Protein AF-A0A950QB17-F1 (afdb_monomer_lite)

Structure (mmCIF, N/CA/C/O backbone):
data_AF-A0A950QB17-F1
#
_entry.id   AF-A0A950QB17-F1
#
loop_
_atom_site.group_PDB
_atom_site.id
_atom_site.type_symbol
_atom_site.label_atom_id
_atom_site.label_alt_id
_atom_site.label_comp_id
_atom_site.label_asym_id
_atom_site.label_entity_id
_atom_site.label_seq_id
_atom_site.pdbx_PDB_ins_code
_atom_site.Cartn_x
_atom_site.Cartn_y
_atom_site.Cartn_z
_atom_site.occupancy
_atom_site.B_iso_or_equiv
_atom_site.auth_seq_id
_atom_site.auth_comp_id
_atom_site.auth_asym_id
_atom_site.auth_atom_id
_atom_site.pdbx_PDB_model_num
ATOM 1 N N . MET A 1 1 ? 42.375 50.747 36.132 1.00 40.81 1 MET A N 1
ATOM 2 C CA . MET A 1 1 ? 43.697 50.856 36.784 1.00 40.81 1 MET A CA 1
ATOM 3 C C . MET A 1 1 ? 44.553 49.706 36.299 1.00 40.81 1 MET A C 1
ATOM 5 O O . MET A 1 1 ? 44.095 48.572 36.301 1.00 40.81 1 MET A O 1
ATOM 9 N N . ASN A 1 2 ? 45.727 50.061 35.786 1.00 38.34 2 ASN A N 1
ATOM 10 C CA . ASN A 1 2 ? 46.707 49.203 35.129 1.00 38.34 2 ASN A CA 1
ATOM 11 C C . ASN A 1 2 ? 47.319 48.177 36.090 1.00 38.34 2 ASN A C 1
ATOM 13 O O . ASN A 1 2 ? 47.661 48.539 37.212 1.00 38.34 2 ASN A O 1
ATOM 17 N N . ALA A 1 3 ? 47.577 46.962 35.606 1.00 47.91 3 ALA A N 1
ATOM 18 C CA . ALA A 1 3 ? 48.655 46.123 36.125 1.00 47.91 3 ALA A CA 1
ATOM 19 C C . ALA A 1 3 ? 49.207 45.244 34.997 1.00 47.91 3 ALA A C 1
ATOM 21 O O . ALA A 1 3 ? 48.681 44.194 34.644 1.00 47.91 3 ALA A O 1
ATOM 22 N N . THR A 1 4 ? 50.266 45.772 34.403 1.00 43.09 4 THR A N 1
ATOM 23 C CA . THR A 1 4 ? 51.175 45.176 33.432 1.00 43.09 4 THR A CA 1
ATOM 24 C C . THR A 1 4 ? 51.981 44.054 34.098 1.00 43.09 4 THR A C 1
ATOM 26 O O . THR A 1 4 ? 52.586 44.296 35.140 1.00 43.09 4 THR A O 1
ATOM 29 N N . LEU A 1 5 ? 52.085 42.873 33.478 1.00 52.03 5 LEU A N 1
ATOM 30 C CA . LEU A 1 5 ? 53.153 41.910 33.778 1.00 52.03 5 LEU A CA 1
ATOM 31 C C . LEU A 1 5 ? 53.848 41.492 32.476 1.00 52.03 5 LEU A C 1
ATOM 33 O O . LEU A 1 5 ? 53.213 41.317 31.438 1.00 52.03 5 LEU A O 1
ATOM 37 N N . ARG A 1 6 ? 55.177 41.434 32.533 1.00 44.16 6 ARG A N 1
ATOM 38 C CA . ARG A 1 6 ? 56.122 41.453 31.413 1.00 44.16 6 ARG A CA 1
ATOM 39 C C . ARG A 1 6 ? 57.196 40.367 31.649 1.00 44.16 6 ARG A C 1
ATOM 41 O O . ARG A 1 6 ? 57.586 40.188 32.799 1.00 44.16 6 ARG A O 1
ATOM 48 N N . ILE A 1 7 ? 57.739 39.831 30.536 1.00 40.19 7 ILE A N 1
ATOM 49 C CA . ILE A 1 7 ? 59.032 39.099 30.296 1.00 40.19 7 ILE A CA 1
ATOM 50 C C . ILE A 1 7 ? 59.115 37.636 30.839 1.00 40.19 7 ILE A C 1
ATOM 52 O O . ILE A 1 7 ? 58.526 37.396 31.887 1.00 40.19 7 ILE A O 1
ATOM 56 N N . PRO A 1 8 ? 59.844 36.655 30.220 1.00 50.06 8 PRO A N 1
ATOM 57 C CA . PRO A 1 8 ? 60.806 36.730 29.101 1.00 50.06 8 PRO A CA 1
ATOM 58 C C . PRO A 1 8 ? 60.671 35.654 27.975 1.00 50.06 8 PRO A C 1
ATOM 60 O O . PRO A 1 8 ? 59.735 34.857 27.997 1.00 50.06 8 PRO A O 1
ATOM 63 N N . PRO A 1 9 ? 61.551 35.674 26.940 1.00 49.66 9 PRO A N 1
ATOM 64 C CA . PRO A 1 9 ? 61.355 34.985 25.665 1.00 49.66 9 PRO A CA 1
ATOM 65 C C . PRO A 1 9 ? 62.008 33.595 25.637 1.00 49.66 9 PRO A C 1
ATOM 67 O O . PRO A 1 9 ? 63.104 33.404 26.158 1.00 49.66 9 PRO A O 1
ATOM 70 N N . ALA A 1 10 ? 61.380 32.648 24.942 1.00 43.69 10 ALA A N 1
ATOM 71 C CA . ALA A 1 10 ? 62.028 31.418 24.502 1.00 43.69 10 ALA A CA 1
ATOM 72 C C . ALA A 1 10 ? 61.995 31.376 22.971 1.00 43.69 10 ALA A C 1
ATOM 74 O O . ALA A 1 10 ? 60.972 31.105 22.347 1.00 43.69 10 ALA A O 1
ATOM 75 N N . LEU A 1 11 ? 63.142 31.707 22.381 1.00 48.62 11 LEU A N 1
ATOM 76 C CA . LEU A 1 11 ? 63.484 31.415 20.996 1.00 48.62 11 LEU A CA 1
ATOM 77 C C . LEU A 1 11 ? 63.460 29.893 20.799 1.00 48.62 11 LEU A C 1
ATOM 79 O O . LEU A 1 11 ? 64.364 29.199 21.254 1.00 48.62 11 LEU A O 1
ATOM 83 N N . ALA A 1 12 ? 62.450 29.384 20.099 1.00 44.38 12 ALA A N 1
ATOM 84 C CA . ALA A 1 12 ? 62.501 28.066 19.483 1.00 44.38 12 ALA A CA 1
ATOM 85 C C . ALA A 1 12 ? 62.536 28.261 17.965 1.00 44.38 12 ALA A C 1
ATOM 87 O O . ALA A 1 12 ? 61.525 28.537 17.320 1.00 44.38 12 ALA A O 1
ATOM 88 N N . LEU A 1 13 ? 63.746 28.159 17.418 1.00 44.00 13 LEU A N 1
ATOM 89 C CA . LEU A 1 13 ? 64.024 28.063 15.992 1.00 44.00 13 LEU A CA 1
ATOM 90 C C . LEU A 1 13 ? 63.351 26.778 15.470 1.00 44.00 13 LEU A C 1
ATOM 92 O O . LEU A 1 13 ? 63.906 25.690 15.584 1.00 44.00 13 LEU A O 1
ATOM 96 N N . SER A 1 14 ? 62.131 26.878 14.943 1.00 45.31 14 SER A N 1
ATOM 97 C CA . SER A 1 14 ? 61.526 25.781 14.182 1.00 45.31 14 SER A CA 1
ATOM 98 C C . SER A 1 14 ? 61.921 25.951 12.724 1.00 45.31 14 SER A C 1
ATOM 100 O O . SER A 1 14 ? 61.450 26.856 12.037 1.00 45.31 14 SER A O 1
ATOM 102 N N . ALA A 1 15 ? 62.848 25.107 12.280 1.00 46.50 15 ALA A N 1
ATOM 103 C CA . ALA A 1 15 ? 63.256 25.005 10.891 1.00 46.50 15 ALA A CA 1
ATOM 104 C C . ALA A 1 15 ? 62.044 24.611 10.031 1.00 46.50 15 ALA A C 1
ATOM 106 O O . ALA A 1 15 ? 61.550 23.486 10.101 1.00 46.50 15 ALA A O 1
ATOM 107 N N . LEU A 1 16 ? 61.557 25.556 9.228 1.00 44.75 16 LEU A N 1
ATOM 108 C CA . LEU A 1 16 ? 60.526 25.326 8.225 1.00 44.75 16 LEU A CA 1
ATOM 109 C C . LEU A 1 16 ? 61.170 24.596 7.035 1.00 44.75 16 LEU A C 1
ATOM 111 O O . LEU A 1 16 ? 61.711 25.219 6.123 1.00 44.75 16 LEU A O 1
ATOM 115 N N . LEU A 1 17 ? 61.149 23.263 7.065 1.00 45.47 17 LEU A N 1
ATOM 116 C CA . LEU A 1 17 ? 61.457 22.431 5.902 1.00 45.47 17 LEU A CA 1
ATOM 117 C C . LEU A 1 17 ? 60.301 22.565 4.899 1.00 45.47 17 LEU A C 1
ATOM 119 O O . LEU A 1 17 ? 59.282 21.885 4.996 1.00 45.47 17 LEU A O 1
ATOM 123 N N . LEU A 1 18 ? 60.463 23.479 3.941 1.00 43.50 18 LEU A N 1
ATOM 124 C CA . LEU A 1 18 ? 59.645 23.569 2.733 1.00 43.50 18 LEU A CA 1
ATOM 125 C C . LEU A 1 18 ? 59.896 22.320 1.877 1.00 43.50 18 LEU A C 1
ATOM 127 O O . LEU A 1 18 ? 60.773 22.297 1.018 1.00 43.50 18 LEU A O 1
ATOM 131 N N . PHE A 1 19 ? 59.127 21.262 2.128 1.00 47.19 19 PHE A N 1
ATOM 132 C CA . PHE A 1 19 ? 59.019 20.137 1.208 1.00 47.19 19 PHE A CA 1
ATOM 133 C C . PHE A 1 19 ? 58.168 20.583 0.014 1.00 47.19 19 PHE A C 1
ATOM 135 O O . PHE A 1 19 ? 56.940 20.618 0.083 1.00 47.19 19 PHE A O 1
ATOM 142 N N . THR A 1 20 ? 58.817 20.945 -1.092 1.00 53.00 20 THR A N 1
ATOM 143 C CA . THR A 1 20 ? 58.151 21.088 -2.390 1.00 53.00 20 THR A CA 1
ATOM 144 C C . THR A 1 20 ? 57.765 19.700 -2.887 1.00 53.00 20 THR A C 1
ATOM 146 O O . THR A 1 20 ? 58.525 19.051 -3.605 1.00 53.00 20 THR A O 1
ATOM 149 N N . MET A 1 21 ? 56.598 19.213 -2.465 1.00 49.38 21 MET A N 1
ATOM 150 C CA . MET A 1 21 ? 55.996 18.040 -3.087 1.00 49.38 21 MET A CA 1
ATOM 151 C C . MET A 1 21 ? 55.548 18.409 -4.506 1.00 49.38 21 MET A C 1
ATOM 153 O O . MET A 1 21 ? 54.792 19.371 -4.667 1.00 49.38 21 MET A O 1
ATOM 157 N N . PRO A 1 22 ? 55.996 17.686 -5.546 1.00 61.00 22 PRO A N 1
ATOM 158 C CA . PRO A 1 22 ? 55.436 17.859 -6.874 1.00 61.00 22 PRO A CA 1
ATOM 159 C C . PRO A 1 22 ? 53.953 17.478 -6.817 1.00 61.00 22 PRO A C 1
ATOM 161 O O . PRO A 1 22 ? 53.607 16.360 -6.439 1.00 61.00 22 PRO A O 1
ATOM 164 N N . LEU A 1 23 ? 53.067 18.409 -7.187 1.00 52.78 23 LEU A N 1
ATOM 165 C CA . LEU A 1 23 ? 51.674 18.088 -7.491 1.00 52.78 23 LEU A CA 1
ATOM 166 C C . LEU A 1 23 ? 51.671 17.163 -8.713 1.00 52.78 23 LEU A C 1
ATOM 168 O O . LEU A 1 23 ? 51.669 17.608 -9.859 1.00 52.78 23 LEU A O 1
ATOM 172 N N . GLN A 1 24 ? 51.699 15.856 -8.472 1.00 62.84 24 GLN A N 1
ATOM 173 C CA . GLN A 1 24 ? 51.351 14.881 -9.490 1.00 62.84 24 GLN A CA 1
ATOM 174 C C . GLN A 1 24 ? 49.844 14.970 -9.699 1.00 62.84 24 GLN A C 1
ATOM 176 O O . GLN A 1 24 ? 49.050 14.422 -8.936 1.00 62.84 24 GLN A O 1
ATOM 181 N N . VAL A 1 25 ? 49.460 15.692 -10.750 1.00 60.12 25 VAL A N 1
ATOM 182 C CA . VAL A 1 25 ? 48.136 15.581 -11.359 1.00 60.12 25 VAL A CA 1
ATOM 183 C C . VAL A 1 25 ? 48.047 14.164 -11.917 1.00 60.12 25 VAL A C 1
ATOM 185 O O . VAL A 1 25 ? 48.420 13.897 -13.057 1.00 60.12 25 VAL A O 1
ATOM 188 N N . ALA A 1 26 ? 47.628 13.219 -11.078 1.00 61.66 26 ALA A N 1
ATOM 189 C CA . ALA A 1 26 ? 47.210 11.916 -11.550 1.00 61.66 26 ALA A CA 1
ATOM 190 C C . ALA A 1 26 ? 45.990 12.158 -12.439 1.00 61.66 26 ALA A C 1
ATOM 192 O O . ALA A 1 26 ? 44.946 12.602 -11.958 1.00 61.66 26 ALA A O 1
ATOM 193 N N . ALA A 1 27 ? 46.140 11.915 -13.741 1.00 63.38 27 ALA A N 1
ATOM 194 C CA . ALA A 1 27 ? 45.006 11.811 -14.640 1.00 63.38 27 ALA A CA 1
ATOM 195 C C . ALA A 1 27 ? 44.078 10.742 -14.052 1.00 63.38 27 ALA A C 1
ATOM 197 O O . ALA A 1 27 ? 44.418 9.557 -14.050 1.00 63.38 27 ALA A O 1
ATOM 198 N N . GLN A 1 28 ? 42.954 11.165 -13.468 1.00 55.47 28 GLN A N 1
ATOM 199 C CA . GLN A 1 28 ? 41.920 10.240 -13.035 1.00 55.47 28 GLN A CA 1
ATOM 200 C C . GLN A 1 28 ? 41.462 9.508 -14.290 1.00 55.47 28 GLN A C 1
ATOM 202 O O . GLN A 1 28 ? 40.860 10.106 -15.183 1.00 55.47 28 GLN A O 1
ATOM 207 N N . ALA A 1 29 ? 41.814 8.225 -14.386 1.00 62.66 29 ALA A N 1
ATOM 208 C CA . ALA A 1 29 ? 41.229 7.355 -15.385 1.00 62.66 29 ALA A CA 1
ATOM 209 C C . ALA A 1 29 ? 39.700 7.480 -15.262 1.00 62.66 29 ALA A C 1
ATOM 211 O O . ALA A 1 29 ? 39.201 7.514 -14.129 1.00 62.66 29 ALA A O 1
ATOM 212 N N . PRO A 1 30 ? 38.961 7.597 -16.381 1.00 60.56 30 PRO A N 1
ATOM 213 C CA . PRO A 1 30 ? 37.510 7.663 -16.330 1.00 60.56 30 PRO A CA 1
ATOM 214 C C . PRO A 1 30 ? 37.011 6.484 -15.499 1.00 60.56 30 PRO A C 1
ATOM 216 O O . PRO A 1 30 ? 37.393 5.338 -15.752 1.00 60.56 30 PRO A O 1
ATOM 219 N N . SER A 1 31 ? 36.221 6.771 -14.461 1.00 53.91 31 SER A N 1
ATOM 220 C CA . SER A 1 31 ? 35.634 5.720 -13.638 1.00 53.91 31 SER A CA 1
ATOM 221 C C . SER A 1 31 ? 34.886 4.755 -14.562 1.00 53.91 31 SER A C 1
ATOM 223 O O . SER A 1 31 ? 34.156 5.228 -15.440 1.00 53.91 31 SER A O 1
ATOM 225 N N . PRO A 1 32 ? 35.078 3.431 -14.421 1.00 52.28 32 PRO A N 1
ATOM 226 C CA . PRO A 1 32 ? 34.368 2.471 -15.250 1.00 52.28 32 PRO A CA 1
ATOM 227 C C . PRO A 1 32 ? 32.869 2.748 -15.136 1.00 52.28 32 PRO A C 1
ATOM 229 O O . PRO A 1 32 ? 32.350 2.922 -14.029 1.00 52.28 32 PRO A O 1
ATOM 232 N N . SER A 1 33 ? 32.182 2.836 -16.279 1.00 56.34 33 SER A N 1
ATOM 233 C CA . SER A 1 33 ? 30.723 2.916 -16.291 1.00 56.34 33 SER A CA 1
ATOM 234 C C . SER A 1 33 ? 30.179 1.763 -15.443 1.00 56.34 33 SER A C 1
ATOM 236 O O . SER A 1 33 ? 30.697 0.650 -15.578 1.00 56.34 33 SER A O 1
ATOM 238 N N . PRO A 1 34 ? 29.189 1.997 -14.561 1.00 58.75 34 PRO A N 1
ATOM 239 C CA . PRO A 1 34 ? 28.633 0.933 -13.738 1.00 58.75 34 PRO A CA 1
ATOM 240 C C . PRO A 1 34 ? 28.240 -0.232 -14.644 1.00 58.75 34 PRO A C 1
ATOM 242 O O . PRO A 1 34 ? 27.445 -0.050 -15.568 1.00 58.75 34 PRO A O 1
ATOM 245 N N . SER A 1 35 ? 28.835 -1.407 -14.433 1.00 64.75 35 SER A N 1
ATOM 246 C CA . SER A 1 35 ? 28.437 -2.598 -15.174 1.00 64.75 35 SER A CA 1
ATOM 247 C C . SER A 1 35 ? 26.970 -2.873 -14.863 1.00 64.75 35 SER A C 1
ATOM 249 O O . SER A 1 35 ? 26.598 -2.911 -13.687 1.00 64.75 35 SER A O 1
ATOM 251 N N . LEU A 1 36 ? 26.153 -3.058 -15.900 1.00 75.44 36 LEU A N 1
ATOM 252 C CA . LEU A 1 36 ? 24.767 -3.494 -15.750 1.00 75.44 36 LEU A CA 1
ATOM 253 C C . LEU A 1 36 ? 24.731 -4.745 -14.864 1.00 75.44 36 LEU A C 1
ATOM 255 O O . LEU A 1 36 ? 25.391 -5.739 -15.171 1.00 75.44 36 LEU A O 1
ATOM 259 N N . GLY A 1 37 ? 23.983 -4.677 -13.760 1.00 80.56 37 GLY A N 1
ATOM 260 C CA . GLY A 1 37 ? 23.687 -5.847 -12.938 1.00 80.56 37 GLY A CA 1
ATOM 261 C C . GLY A 1 37 ? 22.928 -6.906 -13.749 1.00 80.56 37 GLY A C 1
ATOM 262 O O . GLY A 1 37 ? 22.380 -6.584 -14.814 1.00 80.56 37 GLY A O 1
ATOM 263 N N . PRO A 1 38 ? 22.894 -8.169 -13.286 1.00 88.62 38 PRO A N 1
ATOM 264 C CA . PRO A 1 38 ? 22.073 -9.188 -13.929 1.00 88.62 38 PRO A CA 1
ATOM 265 C C . PRO A 1 38 ? 20.600 -8.742 -13.956 1.00 88.62 38 PRO A C 1
ATOM 267 O O . PRO A 1 38 ? 20.160 -8.044 -13.040 1.00 88.62 38 PRO A O 1
ATOM 270 N N . PRO A 1 39 ? 19.828 -9.119 -14.990 1.00 91.50 39 PRO A N 1
ATOM 271 C CA . PRO A 1 39 ? 18.403 -8.818 -15.018 1.00 91.50 39 PRO A CA 1
ATOM 272 C C . PRO A 1 39 ? 17.680 -9.509 -13.860 1.00 91.50 39 PRO A C 1
ATOM 274 O O . PRO A 1 39 ? 18.123 -10.559 -13.385 1.00 91.50 39 PRO A O 1
ATOM 277 N N . ALA A 1 40 ? 16.548 -8.939 -13.443 1.00 94.44 40 ALA A N 1
ATOM 278 C CA . ALA A 1 40 ? 15.693 -9.573 -12.449 1.00 94.44 40 ALA A CA 1
ATOM 279 C C . ALA A 1 40 ? 15.284 -10.980 -12.904 1.00 94.44 40 ALA A C 1
ATOM 281 O O . ALA A 1 40 ? 14.936 -11.204 -14.068 1.00 94.44 40 ALA A O 1
ATOM 282 N N . THR A 1 41 ? 15.300 -11.927 -11.975 1.00 96.62 41 THR A N 1
ATOM 283 C CA . THR A 1 41 ? 14.761 -13.267 -12.218 1.00 96.62 41 THR A CA 1
ATOM 284 C C . THR A 1 41 ? 13.238 -13.210 -12.334 1.00 96.62 41 THR A C 1
ATOM 286 O O . THR A 1 41 ? 12.599 -12.306 -11.793 1.00 96.62 41 THR A O 1
ATOM 289 N N . GLN A 1 42 ? 12.624 -14.207 -12.978 1.00 96.81 42 GLN A N 1
ATOM 290 C CA . GLN A 1 42 ? 11.161 -14.261 -13.068 1.00 96.81 42 GLN A CA 1
ATOM 291 C C . GLN A 1 42 ? 10.499 -14.288 -11.682 1.00 96.81 42 GLN A C 1
ATOM 293 O O . GLN A 1 42 ? 9.509 -13.603 -11.471 1.00 96.81 42 GLN A O 1
ATOM 298 N N . GLN A 1 43 ? 11.090 -14.994 -10.714 1.00 97.75 43 GLN A N 1
ATOM 299 C CA . GLN A 1 43 ? 10.581 -15.039 -9.342 1.00 97.75 43 GLN A CA 1
ATOM 300 C C . GLN A 1 43 ? 10.578 -13.655 -8.672 1.00 97.75 43 GLN A C 1
ATOM 302 O O . GLN A 1 43 ? 9.636 -13.312 -7.961 1.00 97.75 43 GLN A O 1
ATOM 307 N N . GLU A 1 44 ? 11.620 -12.847 -8.892 1.00 97.44 44 GLU A N 1
ATOM 308 C CA . GLU A 1 44 ? 11.664 -11.472 -8.381 1.00 97.44 44 GLU A CA 1
ATOM 309 C C . GLU A 1 44 ? 10.581 -10.605 -9.033 1.00 97.44 44 GLU A C 1
ATOM 311 O O . GLU A 1 44 ? 9.904 -9.849 -8.337 1.00 97.44 44 GLU A O 1
ATOM 316 N N . LEU A 1 45 ? 10.395 -10.737 -10.351 1.00 98.38 45 LEU A N 1
ATOM 317 C CA . LEU A 1 45 ? 9.360 -10.020 -11.094 1.00 98.38 45 LEU A CA 1
ATOM 318 C C . LEU A 1 45 ? 7.952 -10.405 -10.629 1.00 98.38 45 LEU A C 1
ATOM 320 O O . LEU A 1 45 ? 7.138 -9.519 -10.382 1.00 98.38 45 LEU A O 1
ATOM 324 N N . ASP A 1 46 ? 7.691 -11.695 -10.430 1.00 98.31 46 ASP A N 1
ATOM 325 C CA . ASP A 1 46 ? 6.411 -12.195 -9.927 1.00 98.31 46 ASP A CA 1
ATOM 326 C C . ASP A 1 46 ? 6.119 -11.644 -8.524 1.00 98.31 46 ASP A C 1
ATOM 328 O O . ASP A 1 46 ? 5.005 -11.194 -8.253 1.00 98.31 46 ASP A O 1
ATOM 332 N N . ALA A 1 47 ? 7.132 -11.579 -7.653 1.00 97.62 47 ALA A N 1
ATOM 333 C CA . ALA A 1 47 ? 6.991 -11.002 -6.319 1.00 97.62 47 ALA A CA 1
ATOM 334 C C . ALA A 1 47 ? 6.722 -9.482 -6.353 1.00 97.62 47 ALA A C 1
ATOM 336 O O . ALA A 1 47 ? 5.962 -8.972 -5.528 1.00 97.62 47 ALA A O 1
ATOM 337 N N . ILE A 1 48 ? 7.324 -8.742 -7.295 1.00 98.38 48 ILE A N 1
ATOM 338 C CA . ILE A 1 48 ? 7.017 -7.315 -7.522 1.00 98.38 48 ILE A CA 1
ATOM 339 C C . ILE A 1 48 ? 5.578 -7.159 -8.030 1.00 98.38 48 ILE A C 1
ATOM 341 O O . ILE A 1 48 ? 4.830 -6.327 -7.514 1.00 98.38 48 ILE A O 1
ATOM 345 N N . THR A 1 49 ? 5.161 -7.986 -8.994 1.00 98.69 49 THR A N 1
ATOM 346 C CA . THR A 1 49 ? 3.785 -8.013 -9.505 1.00 98.69 49 THR A CA 1
ATOM 347 C C . THR A 1 49 ? 2.777 -8.276 -8.390 1.00 98.69 49 THR A C 1
ATOM 349 O O . THR A 1 49 ? 1.773 -7.569 -8.295 1.00 98.69 49 THR A O 1
ATOM 352 N N . GLU A 1 50 ? 3.027 -9.267 -7.536 1.00 98.38 50 GLU A N 1
ATOM 353 C CA . GLU A 1 50 ? 2.142 -9.611 -6.425 1.00 98.38 50 GLU A CA 1
ATOM 354 C C . GLU A 1 50 ? 1.982 -8.442 -5.450 1.00 98.38 50 GLU A C 1
ATOM 356 O O . GLU A 1 50 ? 0.855 -8.030 -5.163 1.00 98.38 50 GLU A O 1
ATOM 361 N N . ARG A 1 51 ? 3.093 -7.842 -5.004 1.00 98.19 51 ARG A N 1
ATOM 362 C CA . ARG A 1 51 ? 3.048 -6.692 -4.090 1.00 98.19 51 ARG A CA 1
ATOM 363 C C . ARG A 1 51 ? 2.372 -5.478 -4.714 1.00 98.19 51 ARG A C 1
ATOM 365 O O . ARG A 1 51 ? 1.557 -4.840 -4.056 1.00 98.19 51 ARG A O 1
ATOM 372 N N . GLY A 1 52 ? 2.642 -5.181 -5.984 1.00 98.25 52 GLY A N 1
ATOM 373 C CA . GLY A 1 52 ? 1.994 -4.072 -6.684 1.00 98.25 52 GLY A CA 1
ATOM 374 C C . GLY A 1 52 ? 0.485 -4.259 -6.860 1.00 98.25 52 GLY A C 1
ATOM 375 O O . GLY A 1 52 ? -0.285 -3.313 -6.683 1.00 98.25 52 GLY A O 1
ATOM 376 N N . ARG A 1 53 ? 0.031 -5.490 -7.132 1.00 98.31 53 ARG A N 1
ATOM 377 C CA . ARG A 1 53 ? -1.402 -5.834 -7.157 1.00 98.31 53 ARG A CA 1
ATOM 378 C C . ARG A 1 53 ? -2.039 -5.729 -5.774 1.00 98.31 53 ARG A C 1
ATOM 380 O O . ARG A 1 53 ? -3.159 -5.236 -5.666 1.00 98.31 53 ARG A O 1
ATOM 387 N N . ALA A 1 54 ? -1.339 -6.166 -4.727 1.00 98.00 54 ALA A N 1
ATOM 388 C CA . ALA A 1 54 ? -1.812 -6.042 -3.352 1.00 98.00 54 ALA A CA 1
ATOM 389 C C . ALA A 1 54 ? -1.940 -4.569 -2.928 1.00 98.00 54 ALA A C 1
ATOM 391 O O . ALA A 1 54 ? -2.958 -4.193 -2.348 1.00 98.00 54 ALA A O 1
ATOM 392 N N . LEU A 1 55 ? -0.965 -3.729 -3.292 1.00 98.00 55 LEU A N 1
ATOM 393 C CA . LEU A 1 55 ? -1.008 -2.283 -3.076 1.00 98.00 55 LEU A CA 1
ATOM 394 C C . LEU A 1 55 ? -2.195 -1.640 -3.806 1.00 98.00 55 LEU A C 1
ATOM 396 O O . LEU A 1 55 ? -2.945 -0.884 -3.197 1.00 98.00 55 LEU A O 1
ATOM 400 N N . TYR A 1 56 ? -2.418 -1.995 -5.075 1.00 96.69 56 TYR A N 1
ATOM 401 C CA . TYR A 1 56 ? -3.584 -1.530 -5.830 1.00 96.69 56 TYR A CA 1
ATOM 402 C C . TYR A 1 56 ? -4.906 -1.935 -5.178 1.00 96.69 56 TYR A C 1
ATOM 404 O O . TYR A 1 56 ? -5.790 -1.101 -5.014 1.00 96.69 56 TYR A O 1
ATOM 412 N N . ALA A 1 57 ? -5.046 -3.193 -4.764 1.00 97.12 57 ALA A N 1
ATOM 413 C CA . ALA A 1 57 ? -6.272 -3.656 -4.127 1.00 97.12 57 ALA A CA 1
ATOM 414 C C . ALA A 1 57 ? -6.527 -2.958 -2.778 1.00 97.12 57 ALA A C 1
ATOM 416 O O . ALA A 1 57 ? -7.674 -2.629 -2.475 1.00 97.12 57 ALA A O 1
ATOM 417 N N . TYR A 1 58 ? -5.470 -2.687 -2.003 1.00 97.81 58 TYR A N 1
ATOM 418 C CA . TYR A 1 58 ? -5.562 -1.887 -0.782 1.00 97.81 58 TYR A CA 1
ATOM 419 C C . TYR A 1 58 ? -6.038 -0.465 -1.085 1.00 97.81 58 TYR A C 1
ATOM 421 O O . TYR A 1 58 ? -6.972 -0.000 -0.440 1.00 97.81 58 TYR A O 1
ATOM 429 N N . ASP A 1 59 ? -5.425 0.219 -2.056 1.00 96.12 59 ASP A N 1
ATOM 430 C CA . ASP A 1 59 ? -5.794 1.588 -2.446 1.00 96.12 59 ASP A CA 1
ATOM 431 C C . ASP A 1 59 ? -7.260 1.670 -2.892 1.00 96.12 59 ASP A C 1
ATOM 433 O O . ASP A 1 59 ? -7.999 2.532 -2.425 1.00 96.12 59 ASP A O 1
ATOM 437 N N . GLN A 1 60 ? -7.727 0.712 -3.703 1.00 95.94 60 GLN A N 1
ATOM 438 C CA . GLN A 1 60 ? -9.137 0.643 -4.097 1.00 95.94 60 GLN A CA 1
ATOM 439 C C . GLN A 1 60 ? -10.062 0.446 -2.893 1.00 95.94 60 GLN A C 1
ATOM 441 O O . GLN A 1 60 ? -11.079 1.129 -2.785 1.00 95.94 60 GLN A O 1
ATOM 446 N N . ALA A 1 61 ? -9.714 -0.456 -1.972 1.00 97.75 61 ALA A N 1
ATOM 447 C CA . ALA A 1 61 ? -10.502 -0.661 -0.765 1.00 97.75 61 ALA A CA 1
ATOM 448 C C . ALA A 1 61 ? -10.541 0.604 0.102 1.00 97.75 61 ALA A C 1
ATOM 450 O O . ALA A 1 61 ? -11.618 1.024 0.519 1.00 97.75 61 ALA A O 1
ATOM 451 N N . ALA A 1 62 ? -9.385 1.229 0.335 1.00 96.75 62 ALA A N 1
ATOM 452 C CA . ALA A 1 62 ? -9.261 2.446 1.123 1.00 96.75 62 ALA A CA 1
ATOM 453 C C . ALA A 1 62 ? -10.061 3.600 0.509 1.00 96.75 62 ALA A C 1
ATOM 455 O O . ALA A 1 62 ? -10.812 4.248 1.233 1.00 96.75 62 ALA A O 1
ATOM 456 N N . TRP A 1 63 ? -9.970 3.816 -0.806 1.00 95.06 63 TRP A N 1
ATOM 457 C CA . TRP A 1 63 ? -10.733 4.850 -1.501 1.00 95.06 63 TRP A CA 1
ATOM 458 C C . TRP A 1 63 ? -12.242 4.615 -1.363 1.00 95.06 63 TRP A C 1
ATOM 460 O O . TRP A 1 63 ? -12.934 5.418 -0.736 1.00 95.06 63 TRP A O 1
ATOM 470 N N . HIS A 1 64 ? -12.760 3.495 -1.870 1.00 96.25 64 HIS A N 1
ATOM 471 C CA . HIS A 1 64 ? -14.210 3.258 -1.884 1.00 96.25 64 HIS A CA 1
ATOM 472 C C . HIS A 1 64 ? -14.790 3.109 -0.470 1.00 96.25 64 HIS A C 1
ATOM 474 O O . HIS A 1 64 ? -15.927 3.506 -0.212 1.00 96.25 64 HIS A O 1
ATOM 480 N N . GLY A 1 65 ? -14.011 2.571 0.472 1.00 97.06 65 GLY A N 1
ATOM 481 C CA . GLY A 1 65 ? -14.377 2.516 1.885 1.00 97.06 65 GLY A CA 1
ATOM 482 C C . GLY A 1 65 ? -14.456 3.901 2.527 1.00 97.06 65 GLY A C 1
ATOM 483 O O . GLY A 1 65 ? -15.370 4.154 3.311 1.00 97.06 65 GLY A O 1
ATOM 484 N N . THR A 1 66 ? -13.539 4.805 2.170 1.00 95.31 66 THR A N 1
ATOM 485 C CA . THR A 1 66 ? -13.526 6.196 2.653 1.00 95.31 66 THR A CA 1
ATOM 486 C C . THR A 1 66 ? -14.731 6.962 2.119 1.00 95.31 66 THR A C 1
ATOM 488 O O . THR A 1 66 ? -15.429 7.602 2.904 1.00 95.31 66 THR A O 1
ATOM 491 N N . ASP A 1 67 ? -15.059 6.809 0.834 1.00 94.81 67 ASP A N 1
ATOM 492 C CA . ASP A 1 67 ? -16.262 7.405 0.236 1.00 94.81 67 ASP A CA 1
ATOM 493 C C . ASP A 1 67 ? -17.540 6.930 0.953 1.00 94.81 67 ASP A C 1
ATOM 495 O O . ASP A 1 67 ? -18.400 7.739 1.317 1.00 94.81 67 ASP A O 1
ATOM 499 N N . ALA A 1 68 ? -17.648 5.625 1.237 1.00 96.44 68 ALA A N 1
ATOM 500 C CA . ALA A 1 68 ? -18.778 5.064 1.976 1.00 96.44 68 ALA A CA 1
ATOM 501 C C . ALA A 1 68 ? -18.862 5.592 3.422 1.00 96.44 68 ALA A C 1
ATOM 503 O O . ALA A 1 68 ? -19.954 5.907 3.900 1.00 96.44 68 ALA A O 1
ATOM 504 N N . ALA A 1 69 ? -17.728 5.710 4.121 1.00 95.50 69 ALA A N 1
ATOM 505 C CA . ALA A 1 69 ? -17.678 6.242 5.481 1.00 95.50 69 ALA A CA 1
ATOM 506 C C . ALA A 1 69 ? -18.051 7.733 5.528 1.00 95.50 69 ALA A C 1
ATOM 508 O O . ALA A 1 69 ? -18.851 8.139 6.373 1.00 95.50 69 ALA A O 1
ATOM 509 N N . HIS A 1 70 ? -17.556 8.545 4.590 1.00 93.69 70 HIS A N 1
ATOM 510 C CA . HIS A 1 70 ? -17.919 9.961 4.499 1.00 93.69 70 HIS A CA 1
ATOM 511 C C . HIS A 1 70 ? -19.409 10.170 4.220 1.00 93.69 70 HIS A C 1
ATOM 513 O O . HIS A 1 70 ? -20.016 11.065 4.811 1.00 93.69 70 HIS A O 1
ATOM 519 N N . ALA A 1 71 ? -20.019 9.321 3.387 1.00 94.38 71 ALA A N 1
ATOM 520 C CA . ALA A 1 71 ? -21.445 9.404 3.083 1.00 94.38 71 ALA A CA 1
ATOM 521 C C . ALA A 1 71 ? -22.339 9.275 4.332 1.00 94.38 71 ALA A C 1
ATOM 523 O O . ALA A 1 71 ? -23.404 9.889 4.383 1.00 94.38 71 ALA A O 1
ATOM 524 N N . ILE A 1 72 ? -21.910 8.513 5.347 1.00 93.94 72 ILE A N 1
ATOM 525 C CA . ILE A 1 72 ? -22.656 8.346 6.606 1.00 93.94 72 ILE A CA 1
ATOM 526 C C . ILE A 1 72 ? -22.200 9.293 7.720 1.00 93.94 72 ILE A C 1
ATOM 528 O O . ILE A 1 72 ? -23.009 9.662 8.569 1.00 93.94 72 ILE A O 1
ATOM 532 N N . ALA A 1 73 ? -20.922 9.680 7.741 1.00 92.00 73 ALA A N 1
ATOM 533 C CA . ALA A 1 73 ? -20.371 10.581 8.749 1.00 92.00 73 ALA A CA 1
ATOM 534 C C . ALA A 1 73 ? -20.910 12.011 8.583 1.00 92.00 73 ALA A C 1
ATOM 536 O O . ALA A 1 73 ? -21.102 12.731 9.567 1.00 92.00 73 ALA A O 1
ATOM 537 N N . GLY A 1 74 ? -21.179 12.429 7.341 1.00 89.19 74 GLY A N 1
ATOM 538 C CA . GLY A 1 74 ? -21.531 13.811 7.037 1.00 89.19 74 GLY A CA 1
ATOM 539 C C . GLY A 1 74 ? -20.434 14.757 7.533 1.00 89.19 74 GLY A C 1
ATOM 540 O O . GLY A 1 74 ? -19.271 14.607 7.168 1.00 89.19 74 GLY A O 1
ATOM 541 N N . ASN A 1 75 ? -20.797 15.702 8.402 1.00 88.75 75 ASN A N 1
ATOM 542 C CA . ASN A 1 75 ? -19.848 16.646 9.006 1.00 88.75 75 ASN A CA 1
ATOM 543 C C . ASN A 1 75 ? -19.231 16.150 10.328 1.00 88.75 75 ASN A C 1
ATOM 545 O O . ASN A 1 75 ? -18.400 16.850 10.905 1.00 88.75 75 ASN A O 1
ATOM 549 N N . ASP A 1 76 ? -19.645 14.990 10.845 1.00 87.44 76 ASP A N 1
ATOM 550 C CA . ASP A 1 76 ? -19.110 14.445 12.092 1.00 87.44 76 ASP A CA 1
ATOM 551 C C . ASP A 1 76 ? -17.884 13.569 11.820 1.00 87.44 76 ASP A C 1
ATOM 553 O O . ASP A 1 76 ? -17.975 12.357 11.627 1.00 87.44 76 ASP A O 1
ATOM 557 N N . THR A 1 77 ? -16.717 14.207 11.821 1.00 83.75 77 THR A N 1
ATOM 558 C CA . THR A 1 77 ? -15.423 13.541 11.643 1.00 83.75 77 THR A CA 1
ATOM 559 C C . THR A 1 77 ? -14.773 13.145 12.971 1.00 83.75 77 THR A C 1
ATOM 561 O O . THR A 1 77 ? -13.576 12.854 13.011 1.00 83.75 77 THR A O 1
ATOM 564 N N . ALA A 1 78 ? -15.516 13.160 14.084 1.00 86.44 78 ALA A N 1
ATOM 565 C CA . ALA A 1 78 ? -14.953 12.853 15.392 1.00 86.44 78 ALA A CA 1
ATOM 566 C C . ALA A 1 78 ? -14.445 11.402 15.447 1.00 86.44 78 ALA A C 1
ATOM 568 O O . ALA A 1 78 ? -15.182 10.451 15.188 1.00 86.44 78 ALA A O 1
ATOM 569 N N . GLY A 1 79 ? -13.171 11.238 15.814 1.00 82.38 79 GLY A N 1
ATOM 570 C CA . GLY A 1 79 ? -12.512 9.931 15.894 1.00 82.38 79 GLY A CA 1
ATOM 571 C C . GLY A 1 79 ? -11.997 9.384 14.558 1.00 82.38 79 GLY A C 1
ATOM 572 O O . GLY A 1 79 ? -11.416 8.303 14.547 1.00 82.38 79 GLY A O 1
ATOM 573 N N . LEU A 1 80 ? -12.154 10.112 13.445 1.00 87.81 80 LEU A N 1
ATOM 574 C CA . LEU A 1 80 ? -11.487 9.779 12.184 1.00 87.81 80 LEU A CA 1
ATOM 575 C C . LEU A 1 80 ? -10.023 10.243 12.251 1.00 87.81 80 LEU A C 1
ATOM 577 O O . LEU A 1 80 ? -9.752 11.441 12.209 1.00 87.81 80 LEU A O 1
ATOM 581 N N . GLY A 1 81 ? -9.086 9.302 12.389 1.00 91.69 81 GLY A N 1
ATOM 582 C CA . GLY A 1 81 ? -7.644 9.571 12.344 1.00 91.69 81 GLY A CA 1
ATOM 583 C C . GLY A 1 81 ? -6.952 8.765 11.251 1.00 91.69 81 GLY A C 1
ATOM 584 O O . GLY A 1 81 ? -6.503 9.316 10.254 1.00 91.69 81 GLY A O 1
ATOM 585 N N . PHE A 1 82 ? -6.901 7.449 11.431 1.00 96.88 82 PHE A N 1
ATOM 586 C CA . PHE A 1 82 ? -6.375 6.500 10.457 1.00 96.88 82 PHE A CA 1
ATOM 587 C C . PHE A 1 82 ? -7.508 5.844 9.674 1.00 96.88 82 PHE A C 1
ATOM 589 O O . PHE A 1 82 ? -8.583 5.604 10.228 1.00 96.88 82 PHE A O 1
ATOM 596 N N . TYR A 1 83 ? -7.216 5.472 8.429 1.00 97.25 83 TYR A N 1
ATOM 597 C CA . TYR A 1 83 ? -7.933 4.444 7.683 1.00 97.25 83 TYR A CA 1
ATOM 598 C C . TYR A 1 83 ? -6.993 3.250 7.498 1.00 97.25 83 TYR A C 1
ATOM 600 O O . TYR A 1 83 ? -5.845 3.406 7.081 1.00 97.25 83 TYR A O 1
ATOM 608 N N . ILE A 1 84 ? -7.451 2.049 7.838 1.00 98.56 84 ILE A N 1
ATOM 609 C CA . ILE A 1 84 ? -6.651 0.829 7.703 1.00 98.56 84 ILE A CA 1
ATOM 610 C C . ILE A 1 84 ? -7.496 -0.207 6.972 1.00 98.56 84 ILE A C 1
ATOM 612 O O . ILE A 1 84 ? -8.479 -0.714 7.513 1.00 98.56 84 ILE A O 1
ATOM 616 N N . ALA A 1 85 ? -7.119 -0.509 5.729 1.00 98.19 85 ALA A N 1
ATOM 617 C CA . ALA A 1 85 ? -7.786 -1.522 4.923 1.00 98.19 85 ALA A CA 1
ATOM 618 C C . ALA A 1 85 ? -7.178 -2.905 5.178 1.00 98.19 85 ALA A C 1
ATOM 620 O O . ALA A 1 85 ? -5.970 -3.065 5.345 1.00 98.19 85 ALA A O 1
ATOM 621 N N . ARG A 1 86 ? -8.017 -3.938 5.209 1.00 95.88 86 ARG A N 1
ATOM 622 C CA . ARG A 1 86 ? -7.598 -5.326 5.404 1.00 95.88 86 ARG A CA 1
ATOM 623 C C . ARG A 1 86 ? -8.414 -6.237 4.522 1.00 95.88 86 ARG A C 1
ATOM 625 O O . ARG A 1 86 ? -9.644 -6.168 4.502 1.00 95.88 86 ARG A O 1
ATOM 632 N N . ARG A 1 87 ? -7.718 -7.148 3.854 1.00 95.00 87 ARG A N 1
ATOM 633 C CA . ARG A 1 87 ? -8.362 -8.271 3.190 1.00 95.00 87 ARG A CA 1
ATOM 634 C C . ARG A 1 87 ? -8.787 -9.291 4.243 1.00 95.00 87 ARG A C 1
ATOM 636 O O . ARG A 1 87 ? -8.001 -9.668 5.107 1.00 95.00 87 ARG A O 1
ATOM 643 N N . THR A 1 88 ? -10.034 -9.722 4.175 1.00 93.50 88 THR A N 1
ATOM 644 C CA . THR A 1 88 ? -10.630 -10.748 5.031 1.00 93.50 88 THR A CA 1
ATOM 645 C C . THR A 1 88 ? -10.992 -11.970 4.187 1.00 93.50 88 THR A C 1
ATOM 647 O O . THR A 1 88 ? -10.872 -11.960 2.961 1.00 93.50 88 THR A O 1
ATOM 650 N N . ALA A 1 89 ? -11.455 -13.045 4.829 1.00 91.69 89 ALA A N 1
ATOM 651 C CA . ALA A 1 89 ? -11.920 -14.234 4.114 1.00 91.69 89 ALA A CA 1
ATOM 652 C C . ALA A 1 89 ? -13.147 -13.959 3.222 1.00 91.69 89 ALA A C 1
ATOM 654 O O . ALA A 1 89 ? -13.365 -14.671 2.246 1.00 91.69 89 ALA A O 1
ATOM 655 N N . THR A 1 90 ? -13.943 -12.939 3.554 1.00 91.62 90 THR A N 1
ATOM 656 C CA . THR A 1 90 ? -15.196 -12.610 2.860 1.00 91.62 90 THR A CA 1
ATOM 657 C C . THR A 1 90 ? -15.091 -11.377 1.968 1.00 91.62 90 THR A C 1
ATOM 659 O O . THR A 1 90 ? -16.050 -11.077 1.267 1.00 91.62 90 THR A O 1
ATOM 662 N N . GLY A 1 91 ? -13.951 -10.678 1.964 1.00 96.44 91 GLY A N 1
ATOM 663 C CA . GLY A 1 91 ? -13.732 -9.505 1.124 1.00 96.44 91 GLY A CA 1
ATOM 664 C C . GLY A 1 91 ? -12.746 -8.514 1.736 1.00 96.44 91 GLY A C 1
ATOM 665 O O . GLY A 1 91 ? -11.617 -8.874 2.057 1.00 96.44 91 GLY A O 1
ATOM 666 N N . TRP A 1 92 ? -13.159 -7.260 1.871 1.00 98.31 92 TRP A N 1
ATOM 667 C CA . TRP A 1 92 ? -12.377 -6.158 2.417 1.00 98.31 92 TRP A CA 1
ATOM 668 C C . TRP A 1 92 ? -13.115 -5.478 3.562 1.00 98.31 92 TRP A C 1
ATOM 670 O O . TRP A 1 92 ? -14.325 -5.263 3.497 1.00 98.31 92 TRP A O 1
ATOM 680 N N . THR A 1 93 ? -12.355 -5.085 4.576 1.00 98.25 93 THR A N 1
ATOM 681 C CA . THR A 1 93 ? -12.797 -4.197 5.651 1.00 98.25 93 THR A CA 1
ATOM 682 C C . THR A 1 93 ? -11.866 -2.994 5.693 1.00 98.25 93 THR A C 1
ATOM 684 O O . THR A 1 93 ? -10.653 -3.166 5.611 1.00 98.25 93 THR A O 1
ATOM 687 N N . VAL A 1 94 ? -12.414 -1.790 5.829 1.00 98.50 94 VAL A N 1
ATOM 688 C CA . VAL A 1 94 ? -11.664 -0.567 6.122 1.00 98.50 94 VAL A CA 1
ATOM 689 C C . VAL A 1 94 ? -12.120 -0.049 7.472 1.00 98.50 94 VAL A C 1
ATOM 691 O O . VAL A 1 94 ? -13.287 0.297 7.658 1.00 98.50 94 VAL A O 1
ATOM 694 N N . ASP A 1 95 ? -11.191 -0.039 8.416 1.00 98.56 95 ASP A N 1
ATOM 695 C CA . ASP A 1 95 ? -11.404 0.418 9.778 1.00 98.56 95 ASP A CA 1
ATOM 696 C C . ASP A 1 95 ? -10.945 1.878 9.899 1.00 98.56 95 ASP A C 1
ATOM 698 O O . ASP A 1 95 ? -9.802 2.199 9.563 1.00 98.56 95 ASP A O 1
ATOM 702 N N . PHE A 1 96 ? -11.821 2.753 10.398 1.00 98.31 96 PHE A N 1
ATOM 703 C CA . PHE A 1 96 ? -11.524 4.166 10.638 1.00 98.31 96 PHE A CA 1
ATOM 704 C C . PHE A 1 96 ? -11.527 4.465 12.132 1.00 98.31 96 PHE A C 1
ATOM 706 O O . PHE A 1 96 ? -12.509 4.183 12.827 1.00 98.31 96 PHE A O 1
ATOM 713 N N . GLY A 1 97 ? -10.443 5.045 12.636 1.00 97.88 97 GLY A N 1
ATOM 714 C CA . GLY A 1 97 ? -10.282 5.225 14.075 1.00 97.88 97 GLY A CA 1
ATOM 715 C C . GLY A 1 97 ? -9.008 5.937 14.491 1.00 97.88 97 GLY A C 1
ATOM 716 O O . GLY A 1 97 ? -8.266 6.473 13.669 1.00 97.88 97 GLY A O 1
ATOM 717 N N . THR A 1 98 ? -8.740 5.918 15.791 1.00 98.19 98 THR A N 1
ATOM 718 C CA . THR A 1 98 ? -7.532 6.490 16.396 1.00 98.19 98 THR A CA 1
ATOM 719 C C . THR A 1 98 ? -6.910 5.510 17.372 1.00 98.19 98 THR A C 1
ATOM 721 O O . THR A 1 98 ? -7.603 4.687 17.960 1.00 98.19 98 THR A O 1
ATOM 724 N N . LEU A 1 99 ? -5.614 5.648 17.633 1.00 98.12 99 LEU A N 1
ATOM 725 C CA . LEU A 1 99 ? -5.040 5.069 18.844 1.00 98.12 99 LEU A CA 1
ATOM 726 C C . LEU A 1 99 ? -5.679 5.715 20.081 1.00 98.12 99 LEU A C 1
ATOM 728 O O . LEU A 1 99 ? -5.965 6.915 20.077 1.00 98.12 99 LEU A O 1
ATOM 732 N N . ASP A 1 100 ? -5.885 4.935 21.139 1.00 97.00 100 ASP A N 1
ATOM 733 C CA . ASP A 1 100 ? -6.241 5.485 22.444 1.00 97.00 100 ASP A CA 1
ATOM 734 C C . ASP A 1 100 ? -5.106 6.353 23.019 1.00 97.00 100 ASP A C 1
ATOM 736 O O . ASP A 1 100 ? -3.987 6.409 22.497 1.00 97.00 100 ASP A O 1
ATOM 740 N N . SER A 1 101 ? -5.376 7.029 24.137 1.00 95.75 101 SER A N 1
ATOM 741 C CA . SER A 1 101 ? -4.399 7.907 24.793 1.00 95.75 101 SER A CA 1
ATOM 742 C C . SER A 1 101 ? -3.139 7.187 25.286 1.00 95.75 101 SER A C 1
ATOM 744 O O . SER A 1 101 ? -2.130 7.837 25.552 1.00 95.75 101 SER A O 1
ATOM 746 N N . THR A 1 102 ? -3.178 5.860 25.413 1.00 96.88 102 THR A N 1
ATOM 747 C CA . THR A 1 102 ? -2.046 5.031 25.844 1.00 96.88 102 THR A CA 1
ATOM 748 C C . THR A 1 102 ? -1.288 4.402 24.675 1.00 96.88 102 THR A C 1
ATOM 750 O O . THR A 1 102 ? -0.219 3.831 24.887 1.00 96.88 102 THR A O 1
ATOM 753 N N . GLY A 1 103 ? -1.828 4.482 23.456 1.00 96.94 103 GLY A N 1
ATOM 754 C CA . GLY A 1 103 ? -1.333 3.772 22.282 1.00 96.94 103 GLY A CA 1
ATOM 755 C C . GLY A 1 103 ? -1.496 2.251 22.352 1.00 96.94 103 GLY A C 1
ATOM 756 O O . GLY A 1 103 ? -0.819 1.552 21.606 1.00 96.94 103 GLY A O 1
ATOM 757 N N . LYS A 1 104 ? -2.330 1.711 23.250 1.00 97.69 104 LYS A N 1
ATOM 758 C CA . LYS A 1 104 ? -2.452 0.251 23.455 1.00 97.69 104 LYS A CA 1
ATOM 759 C C . LYS A 1 104 ? -3.646 -0.372 22.751 1.00 97.69 104 LYS A C 1
ATOM 761 O O . LYS A 1 104 ? -3.668 -1.586 22.563 1.00 97.69 104 LYS A O 1
ATOM 766 N N . SER A 1 105 ? -4.618 0.442 22.363 1.00 98.06 105 SER A N 1
ATOM 767 C CA . SER A 1 105 ? -5.735 0.009 21.539 1.00 98.06 105 SER A CA 1
ATOM 768 C C . SER A 1 105 ? -5.982 0.981 20.395 1.00 98.06 105 SER A C 1
ATOM 770 O O . SER A 1 105 ? -5.708 2.177 20.498 1.00 98.06 105 SER A O 1
ATOM 772 N N . PHE A 1 106 ? -6.486 0.444 19.293 1.00 98.56 106 PHE A N 1
ATOM 773 C CA . PHE A 1 106 ? -7.078 1.197 18.205 1.00 98.56 106 PHE A CA 1
ATOM 774 C C . PHE A 1 106 ? -8.591 1.247 18.413 1.00 98.56 106 PHE A C 1
ATOM 776 O O . PHE A 1 106 ? -9.237 0.212 18.562 1.00 98.56 106 PHE A O 1
ATOM 783 N N . VAL A 1 107 ? -9.147 2.451 18.440 1.00 98.50 107 VAL A N 1
ATOM 784 C CA . VAL A 1 107 ? -10.561 2.723 18.687 1.00 98.50 107 VAL A CA 1
ATOM 785 C C . VAL A 1 107 ? -11.237 3.010 17.350 1.00 98.50 107 VAL A C 1
ATOM 787 O O . VAL A 1 107 ? -11.164 4.123 16.830 1.00 98.50 107 VAL A O 1
ATOM 790 N N . THR A 1 108 ? -11.886 1.997 16.783 1.00 98.44 108 THR A N 1
ATOM 791 C CA . THR A 1 108 ? -12.631 2.088 15.525 1.00 98.44 108 THR A CA 1
ATOM 792 C C . THR A 1 108 ? -13.992 2.737 15.761 1.00 98.44 108 THR A C 1
ATOM 794 O O . THR A 1 108 ? -14.810 2.237 16.539 1.00 98.44 108 THR A O 1
ATOM 797 N N . VAL A 1 109 ? -14.254 3.833 15.052 1.00 97.81 109 VAL A N 1
ATOM 798 C CA . VAL A 1 109 ? -15.522 4.580 15.094 1.00 97.81 109 VAL A CA 1
ATOM 799 C C . VAL A 1 109 ? -16.388 4.344 13.859 1.00 97.81 109 VAL A C 1
ATOM 801 O O . VAL A 1 109 ? -17.614 4.370 13.967 1.00 97.81 109 VAL A O 1
ATOM 804 N N . PHE A 1 110 ? -15.772 4.060 12.712 1.00 97.81 110 PHE A N 1
ATOM 805 C CA . PHE A 1 110 ? -16.470 3.648 11.499 1.00 97.81 110 PHE A CA 1
ATOM 806 C C . PHE A 1 110 ? -15.802 2.422 10.899 1.00 97.81 110 PHE A C 1
ATOM 808 O O . PHE A 1 110 ? -14.588 2.246 10.984 1.00 97.81 110 PHE A O 1
ATOM 815 N N . GLU A 1 111 ? -16.612 1.591 10.264 1.00 97.69 111 GLU A N 1
ATOM 816 C CA . GLU A 1 111 ? -16.156 0.413 9.544 1.00 97.69 111 GLU A CA 1
ATOM 817 C C . GLU A 1 111 ? -16.871 0.366 8.199 1.00 97.69 111 GLU A C 1
ATOM 819 O O . GLU A 1 111 ? -18.094 0.500 8.145 1.00 97.69 111 GLU A O 1
ATOM 824 N N . ALA A 1 112 ? -16.115 0.176 7.122 1.00 98.06 112 ALA A N 1
ATOM 825 C CA . ALA A 1 112 ? -16.649 -0.056 5.790 1.00 98.06 112 ALA A CA 1
ATOM 826 C C . ALA A 1 112 ? -16.302 -1.470 5.331 1.00 98.06 112 ALA A C 1
ATOM 828 O O . ALA A 1 112 ? -15.150 -1.887 5.419 1.00 98.06 112 ALA A O 1
ATOM 829 N N . GLN A 1 113 ? -17.282 -2.211 4.821 1.00 98.31 113 GLN A N 1
ATOM 830 C CA . GLN A 1 113 ? -17.091 -3.587 4.366 1.00 98.31 113 GLN A CA 1
ATOM 831 C C . GLN A 1 113 ? -17.519 -3.760 2.912 1.00 98.31 113 GLN A C 1
ATOM 833 O O . GLN A 1 113 ? -18.495 -3.156 2.463 1.00 98.31 113 GLN A O 1
ATOM 838 N N . SER A 1 114 ? -16.810 -4.622 2.189 1.00 97.94 114 SER A N 1
ATOM 839 C CA . SER A 1 114 ? -17.116 -4.991 0.810 1.00 97.94 114 SER A CA 1
ATOM 840 C C . SER A 1 114 ? -16.798 -6.456 0.561 1.00 97.94 114 SER A C 1
ATOM 842 O O . SER A 1 114 ? -15.726 -6.915 0.935 1.00 97.94 114 SER A O 1
ATOM 844 N N . ASN A 1 115 ? -17.678 -7.180 -0.132 1.00 95.62 115 ASN A N 1
ATOM 845 C CA . ASN A 1 115 ? -17.400 -8.561 -0.546 1.00 95.62 115 ASN A CA 1
ATOM 846 C C . ASN A 1 115 ? -16.640 -8.637 -1.882 1.00 95.62 115 ASN A C 1
ATOM 848 O O . ASN A 1 115 ? -15.951 -9.619 -2.146 1.00 95.62 115 ASN A O 1
ATOM 852 N N . ASP A 1 116 ? -16.770 -7.614 -2.733 1.00 90.44 116 ASP A N 1
ATOM 853 C CA . ASP A 1 116 ? -16.194 -7.569 -4.085 1.00 90.44 116 ASP A CA 1
ATOM 854 C C . ASP A 1 116 ? -14.995 -6.610 -4.210 1.00 90.44 116 ASP A C 1
ATOM 856 O O . ASP A 1 116 ? -14.333 -6.588 -5.245 1.00 90.44 116 ASP A O 1
ATOM 860 N N . GLY A 1 117 ? -14.695 -5.839 -3.159 1.00 89.00 117 GLY A N 1
ATOM 861 C CA . GLY A 1 117 ? -13.632 -4.832 -3.141 1.00 89.00 117 GLY A CA 1
ATOM 862 C C . GLY A 1 117 ? -13.952 -3.561 -3.933 1.00 89.00 117 GLY A C 1
ATOM 863 O O . GLY A 1 117 ? -13.078 -2.711 -4.070 1.00 89.00 117 GLY A O 1
ATOM 864 N N . ALA A 1 118 ? -15.177 -3.419 -4.448 1.00 88.69 118 ALA A N 1
ATOM 865 C CA . ALA A 1 118 ? -15.601 -2.283 -5.264 1.00 88.69 118 ALA A CA 1
ATOM 866 C C . ALA A 1 118 ? -16.790 -1.530 -4.655 1.00 88.69 118 ALA A C 1
ATOM 868 O O . ALA A 1 118 ? -16.900 -0.318 -4.808 1.00 88.69 118 ALA A O 1
ATOM 869 N N . ARG A 1 119 ? -17.697 -2.231 -3.966 1.00 95.06 119 ARG A N 1
ATOM 870 C CA . ARG A 1 119 ? -18.878 -1.632 -3.333 1.00 95.06 119 ARG A CA 1
ATOM 871 C C . ARG A 1 119 ? -18.782 -1.779 -1.831 1.00 95.06 119 ARG A C 1
ATOM 873 O O . ARG A 1 119 ? -18.860 -2.897 -1.319 1.00 95.06 119 ARG A O 1
ATOM 880 N N . PHE A 1 120 ? -18.624 -0.657 -1.141 1.00 98.00 120 PHE A N 1
ATOM 881 C CA . PHE A 1 120 ? -18.513 -0.623 0.309 1.00 98.00 120 PHE A CA 1
ATOM 882 C C . PHE A 1 120 ? -19.818 -0.167 0.951 1.00 98.00 120 PHE A C 1
ATOM 884 O O . PHE A 1 120 ? -20.461 0.775 0.494 1.00 98.00 120 PHE A O 1
ATOM 891 N N . THR A 1 121 ? -20.198 -0.841 2.032 1.00 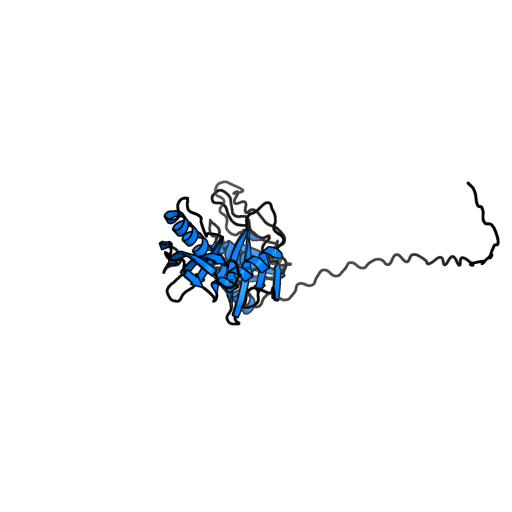97.94 121 THR A N 1
ATOM 892 C CA . THR A 1 121 ? -21.226 -0.371 2.964 1.00 97.94 121 THR A CA 1
ATOM 893 C C . THR A 1 121 ? -20.533 0.008 4.258 1.00 97.94 121 THR A C 1
ATOM 895 O O . THR A 1 121 ? -19.831 -0.821 4.837 1.00 97.94 121 THR A O 1
ATOM 898 N N . ALA A 1 122 ? -20.712 1.253 4.690 1.00 97.25 122 ALA A N 1
ATOM 899 C CA . ALA A 1 122 ? -20.147 1.743 5.936 1.00 97.25 122 ALA A CA 1
ATOM 900 C C . ALA A 1 122 ? -21.189 1.796 7.051 1.00 97.25 122 ALA A C 1
ATOM 902 O O . ALA A 1 122 ? -22.381 1.991 6.809 1.00 97.25 122 ALA A O 1
ATOM 903 N N . GLN A 1 123 ? -20.714 1.664 8.282 1.00 96.81 123 GLN A N 1
ATOM 904 C CA . GLN A 1 123 ? -21.496 1.846 9.496 1.00 96.81 123 GLN A CA 1
ATOM 905 C C . GLN A 1 123 ? -20.695 2.620 10.540 1.00 96.81 123 GLN A C 1
ATOM 907 O O . GLN A 1 123 ? -19.471 2.498 10.626 1.00 96.81 123 GLN A O 1
ATOM 912 N N . ARG A 1 124 ? -21.403 3.395 11.366 1.00 96.38 124 ARG A N 1
ATOM 913 C CA . ARG A 1 124 ? -20.842 3.961 12.593 1.00 96.38 124 ARG A CA 1
ATOM 914 C C . ARG A 1 124 ? -20.988 2.951 13.720 1.00 96.38 124 ARG A C 1
ATOM 916 O O . ARG A 1 124 ? -22.074 2.416 13.930 1.00 96.38 124 ARG A O 1
ATOM 923 N N . LEU A 1 125 ? -19.920 2.727 14.472 1.00 97.00 125 LEU A N 1
ATOM 924 C CA . LEU A 1 125 ? -19.931 1.812 15.606 1.00 97.00 125 LEU A CA 1
ATOM 925 C C . LEU A 1 125 ? -20.369 2.557 16.870 1.00 97.00 125 LEU A C 1
ATOM 927 O O . LEU A 1 125 ? -19.824 3.602 17.223 1.00 97.00 125 LEU A O 1
ATOM 931 N N . THR A 1 126 ? -21.396 2.046 17.549 1.00 94.50 126 THR A N 1
ATOM 932 C CA . THR A 1 126 ? -21.882 2.583 18.827 1.00 94.50 126 THR A CA 1
ATOM 933 C C . THR A 1 126 ? -22.194 1.416 19.773 1.00 94.50 126 THR A C 1
ATOM 935 O O . THR A 1 126 ? -23.213 0.752 19.585 1.00 94.50 126 THR A O 1
ATOM 938 N N . PRO A 1 127 ? -21.339 1.143 20.780 1.00 95.50 127 PRO A N 1
ATOM 939 C CA . PRO A 1 127 ? -20.107 1.870 21.115 1.00 95.50 127 PRO A CA 1
ATOM 940 C C . PRO A 1 127 ? -18.983 1.672 20.072 1.00 95.50 127 PRO A C 1
ATOM 942 O O . PRO A 1 127 ? -19.034 0.705 19.308 1.00 95.50 127 PRO A O 1
ATOM 945 N N . PRO A 1 128 ? -17.958 2.550 20.043 1.00 97.44 128 PRO A N 1
ATOM 946 C CA . PRO A 1 128 ? -16.734 2.304 19.280 1.00 97.44 128 PRO A CA 1
ATOM 947 C C . PRO A 1 128 ? -16.093 0.959 19.642 1.00 97.44 128 PRO A C 1
ATOM 949 O O . PRO A 1 128 ? -16.175 0.507 20.789 1.00 97.44 128 PRO A O 1
ATOM 952 N N . ARG A 1 129 ? -15.440 0.321 18.668 1.00 97.75 129 ARG A N 1
ATOM 953 C CA . ARG A 1 129 ? -14.781 -0.980 18.848 1.00 97.75 129 ARG A CA 1
ATOM 954 C C . ARG A 1 129 ? -13.311 -0.778 19.189 1.00 97.75 129 ARG A C 1
ATOM 956 O O . ARG A 1 129 ? -12.597 -0.124 18.441 1.00 97.75 129 ARG A O 1
ATOM 963 N N . ASN A 1 130 ? -12.855 -1.395 20.273 1.00 97.69 130 ASN A N 1
ATOM 964 C CA . ASN A 1 130 ? -11.434 -1.439 20.605 1.00 97.69 130 ASN A CA 1
ATOM 965 C C . ASN A 1 130 ? -10.776 -2.661 19.958 1.00 97.69 130 ASN A C 1
ATOM 967 O O . ASN A 1 130 ? -11.303 -3.772 20.032 1.00 97.69 130 ASN A O 1
ATOM 971 N N . ASP A 1 131 ? -9.607 -2.452 19.371 1.00 97.44 131 ASP A N 1
ATOM 972 C CA . ASP A 1 131 ? -8.743 -3.482 18.809 1.00 97.44 131 ASP A CA 1
ATOM 973 C C . ASP A 1 131 ? -7.357 -3.388 19.449 1.00 97.44 131 ASP A C 1
ATOM 975 O O . ASP A 1 131 ? -6.765 -2.315 19.524 1.00 97.44 131 ASP A O 1
ATOM 979 N N . THR A 1 132 ? -6.836 -4.512 19.928 1.00 97.44 132 THR A N 1
ATOM 980 C CA . THR A 1 132 ? -5.475 -4.617 20.485 1.00 97.44 132 THR A CA 1
ATOM 981 C C . THR A 1 132 ? -4.589 -5.525 19.631 1.00 97.44 132 THR A C 1
ATOM 983 O O . THR A 1 132 ? -3.578 -6.029 20.114 1.00 97.44 132 THR A O 1
ATOM 986 N N . GLY A 1 133 ? -5.012 -5.813 18.399 1.00 96.75 133 GLY A N 1
ATOM 987 C CA . GLY A 1 133 ? -4.351 -6.720 17.473 1.00 96.75 133 GLY A CA 1
ATOM 988 C C . GLY A 1 133 ? -3.710 -5.966 16.316 1.00 96.75 133 GLY A C 1
ATOM 989 O O . GLY A 1 133 ? -2.882 -5.077 16.497 1.00 96.75 133 GLY A O 1
ATOM 990 N N . PHE A 1 134 ? -4.070 -6.341 15.093 1.00 97.06 134 PHE A N 1
ATOM 991 C CA . PHE A 1 134 ? -3.426 -5.787 13.908 1.00 97.06 134 PHE A CA 1
ATOM 992 C C . PHE A 1 134 ? -3.649 -4.274 13.752 1.00 97.06 134 PHE A C 1
ATOM 994 O O . PHE A 1 134 ? -2.744 -3.591 13.288 1.00 97.06 134 PHE A O 1
ATOM 1001 N N . LEU A 1 135 ? -4.809 -3.721 14.131 1.00 98.44 135 LEU A N 1
ATOM 1002 C CA . LEU A 1 135 ? -5.089 -2.301 13.872 1.00 98.44 135 LEU A CA 1
ATOM 1003 C C . LEU A 1 135 ? -4.213 -1.376 14.719 1.00 98.44 135 LEU A C 1
ATOM 1005 O O . LEU A 1 135 ? -3.759 -0.347 14.222 1.00 98.44 135 LEU A O 1
ATOM 1009 N N . VAL A 1 136 ? -3.921 -1.755 15.969 1.00 98.50 136 VAL A N 1
ATOM 1010 C CA . VAL A 1 136 ? -2.974 -0.999 16.805 1.00 98.50 136 VAL A CA 1
ATOM 1011 C C . VAL A 1 136 ? -1.557 -1.072 16.229 1.00 98.50 136 VAL A C 1
ATOM 1013 O O . VAL A 1 136 ? -0.902 -0.037 16.120 1.00 98.50 136 VAL A O 1
ATOM 1016 N N . ALA A 1 137 ? -1.113 -2.249 15.776 1.00 98.62 137 ALA A N 1
ATOM 1017 C CA . ALA A 1 137 ? 0.202 -2.419 15.159 1.00 98.62 137 ALA A CA 1
ATOM 1018 C C . ALA A 1 137 ? 0.332 -1.637 13.842 1.00 98.62 137 ALA A C 1
ATOM 1020 O O . ALA A 1 137 ? 1.314 -0.930 13.634 1.00 98.62 137 ALA A O 1
ATOM 1021 N N . ALA A 1 138 ? -0.678 -1.693 12.974 1.00 98.75 138 ALA A N 1
ATOM 1022 C CA . ALA A 1 138 ? -0.698 -0.958 11.715 1.00 98.75 138 ALA A CA 1
ATOM 1023 C C . ALA A 1 138 ? -0.712 0.564 11.937 1.00 98.75 138 ALA A C 1
ATOM 1025 O O . ALA A 1 138 ? 0.037 1.282 11.279 1.00 98.75 138 ALA A O 1
ATOM 1026 N N . ALA A 1 139 ? -1.491 1.066 12.901 1.00 98.69 139 ALA A N 1
ATOM 1027 C CA . ALA A 1 139 ? -1.487 2.486 13.251 1.00 98.69 139 ALA A CA 1
ATOM 1028 C C . ALA A 1 139 ? -0.1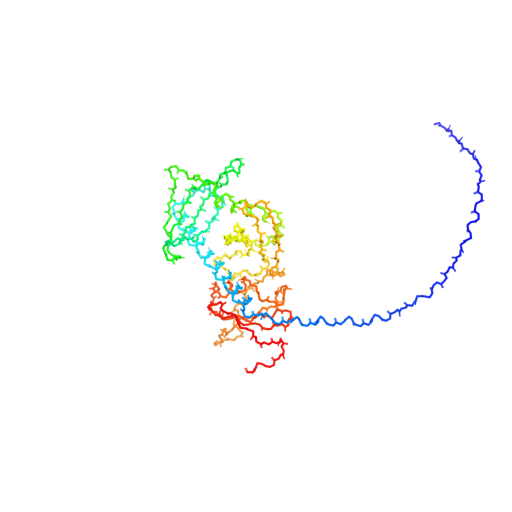26 2.949 13.800 1.00 98.69 139 ALA A C 1
ATOM 1030 O O . ALA A 1 139 ? 0.348 4.029 13.443 1.00 98.69 139 ALA A O 1
ATOM 1031 N N . HIS A 1 140 ? 0.539 2.131 14.626 1.00 98.81 140 HIS A N 1
ATOM 1032 C CA . HIS A 1 140 ? 1.919 2.401 15.042 1.00 98.81 140 HIS A CA 1
ATOM 1033 C C . HIS A 1 140 ? 2.881 2.393 13.861 1.00 98.81 140 HIS A C 1
ATOM 1035 O O . HIS A 1 140 ? 3.675 3.320 13.738 1.00 98.81 140 HIS A O 1
ATOM 1041 N N . ALA A 1 141 ? 2.770 1.415 12.959 1.00 98.81 141 ALA A N 1
ATOM 1042 C CA . ALA A 1 141 ? 3.628 1.307 11.785 1.00 98.81 141 ALA A CA 1
ATOM 1043 C C . ALA A 1 141 ? 3.541 2.555 10.898 1.00 98.81 141 ALA A C 1
ATOM 1045 O O . ALA A 1 141 ? 4.575 3.088 10.496 1.00 98.81 141 ALA A O 1
ATOM 1046 N N . ILE A 1 142 ? 2.325 3.064 10.664 1.00 98.75 142 ILE A N 1
ATOM 1047 C CA . ILE A 1 142 ? 2.094 4.326 9.947 1.00 98.75 142 ILE A CA 1
ATOM 1048 C C . ILE A 1 142 ? 2.836 5.463 10.651 1.00 98.75 142 ILE A C 1
ATOM 1050 O O . ILE A 1 142 ? 3.706 6.082 10.046 1.00 98.75 142 ILE A O 1
ATOM 1054 N N . LYS A 1 143 ? 2.579 5.688 11.947 1.00 98.50 143 LYS A N 1
ATOM 1055 C CA . LYS A 1 143 ? 3.225 6.777 12.702 1.00 98.50 143 LYS A CA 1
ATOM 1056 C C . LYS A 1 143 ? 4.750 6.681 12.696 1.00 98.50 143 LYS A C 1
ATOM 1058 O O . LYS A 1 143 ? 5.431 7.693 12.544 1.00 98.50 143 LYS A O 1
ATOM 1063 N N . THR A 1 144 ? 5.287 5.478 12.883 1.00 98.62 144 THR A N 1
ATOM 1064 C CA . THR A 1 144 ? 6.729 5.210 12.896 1.00 98.62 144 THR A CA 1
ATOM 1065 C C . THR A 1 144 ? 7.364 5.567 11.554 1.00 98.62 144 THR A C 1
ATOM 1067 O O . THR A 1 144 ? 8.431 6.182 11.520 1.00 98.62 144 THR A O 1
ATOM 1070 N N . VAL A 1 145 ? 6.705 5.212 10.451 1.00 98.62 145 VAL A N 1
ATOM 1071 C CA . VAL A 1 145 ? 7.192 5.477 9.096 1.00 98.62 145 VAL A CA 1
ATOM 1072 C C . VAL A 1 145 ? 7.041 6.950 8.725 1.00 98.62 145 VAL A C 1
ATOM 1074 O O . VAL A 1 145 ? 8.004 7.548 8.249 1.00 98.62 145 VAL A O 1
ATOM 1077 N N . GLU A 1 146 ? 5.894 7.569 9.002 1.00 97.88 146 GLU A N 1
ATOM 1078 C CA . GLU A 1 146 ? 5.664 8.997 8.751 1.00 97.88 146 GLU A CA 1
ATOM 1079 C C . GLU A 1 146 ? 6.671 9.883 9.497 1.00 97.88 146 GLU A C 1
ATOM 1081 O O . GLU A 1 146 ? 7.128 10.885 8.956 1.00 97.88 146 GLU A O 1
ATOM 1086 N N . ALA A 1 147 ? 7.092 9.493 10.704 1.00 97.44 147 ALA A N 1
ATOM 1087 C CA . ALA A 1 147 ? 8.102 10.230 11.463 1.00 97.44 147 ALA A CA 1
ATOM 1088 C C . ALA A 1 147 ? 9.500 10.234 10.810 1.00 97.44 147 ALA A C 1
ATOM 1090 O O . ALA A 1 147 ? 10.312 11.105 11.120 1.00 97.44 147 ALA A O 1
ATOM 1091 N N . GLN A 1 148 ? 9.802 9.268 9.936 1.00 95.25 148 GLN A N 1
ATOM 1092 C CA . GLN A 1 148 ? 11.099 9.155 9.252 1.00 95.25 148 GLN A CA 1
ATOM 1093 C C . GLN A 1 148 ? 11.030 9.515 7.766 1.00 95.25 148 GLN A C 1
ATOM 1095 O O . GLN A 1 148 ? 12.059 9.790 7.142 1.00 95.25 148 GLN A O 1
ATOM 1100 N N . PHE A 1 149 ? 9.837 9.503 7.176 1.00 95.56 149 PHE A N 1
ATOM 1101 C CA . PHE A 1 149 ? 9.667 9.772 5.761 1.00 95.56 149 PHE A CA 1
ATOM 1102 C C . PHE A 1 149 ? 9.876 11.255 5.446 1.00 95.56 149 PHE A C 1
ATOM 1104 O O . PHE A 1 149 ? 9.316 12.148 6.077 1.00 95.56 149 PHE A O 1
ATOM 1111 N N . THR A 1 150 ? 10.678 11.529 4.417 1.00 93.12 150 THR A N 1
ATOM 1112 C CA . THR A 1 150 ? 10.831 12.888 3.890 1.00 93.12 150 THR A CA 1
ATOM 1113 C C . THR A 1 150 ? 9.745 13.149 2.854 1.00 93.12 150 THR A C 1
ATOM 1115 O O . THR A 1 150 ? 9.858 12.726 1.700 1.00 93.12 150 THR A O 1
ATOM 1118 N N . PHE A 1 151 ? 8.694 13.843 3.284 1.00 92.31 151 PHE A N 1
ATOM 1119 C CA . PHE A 1 151 ? 7.600 14.265 2.417 1.00 92.31 151 PHE A CA 1
ATOM 1120 C C . PHE A 1 151 ? 8.028 15.393 1.481 1.00 92.31 151 PHE A C 1
ATOM 1122 O O . PHE A 1 151 ? 8.706 16.339 1.884 1.00 92.31 151 PHE A O 1
ATOM 1129 N N . ASP A 1 152 ? 7.559 15.319 0.239 1.00 90.25 152 ASP A N 1
ATOM 1130 C CA . ASP A 1 152 ? 7.484 16.495 -0.621 1.00 90.25 152 ASP A CA 1
ATOM 1131 C C . ASP A 1 152 ? 6.231 17.288 -0.227 1.00 90.25 152 ASP A C 1
ATOM 1133 O O . ASP A 1 152 ? 5.110 16.815 -0.416 1.00 90.25 152 ASP A O 1
ATOM 1137 N N . SER A 1 153 ? 6.423 18.476 0.350 1.00 89.94 153 SER A N 1
ATOM 1138 C CA . SER A 1 153 ? 5.340 19.301 0.899 1.00 89.94 153 SER A CA 1
ATOM 1139 C C . SER A 1 153 ? 4.362 19.828 -0.152 1.00 89.94 153 SER A C 1
ATOM 1141 O O . SER A 1 153 ? 3.305 20.339 0.216 1.00 89.94 153 SER A O 1
ATOM 1143 N N . ALA A 1 154 ? 4.680 19.703 -1.444 1.00 89.31 154 ALA A N 1
ATOM 1144 C CA . ALA A 1 154 ? 3.755 20.033 -2.520 1.00 89.31 154 ALA A CA 1
ATOM 1145 C C . ALA A 1 154 ? 2.637 18.988 -2.701 1.00 89.31 154 ALA A C 1
ATOM 1147 O O . ALA A 1 154 ? 1.704 19.238 -3.464 1.00 89.31 154 ALA A O 1
ATOM 1148 N N . TYR A 1 155 ? 2.714 17.837 -2.021 1.00 89.31 155 TYR A N 1
ATOM 1149 C CA . TYR A 1 155 ? 1.787 16.725 -2.209 1.00 89.31 155 TYR A CA 1
ATOM 1150 C C . TYR A 1 155 ? 1.270 16.168 -0.886 1.00 89.31 155 TYR A C 1
ATOM 1152 O O . TYR A 1 155 ? 1.989 16.067 0.108 1.00 89.31 155 TYR A O 1
ATOM 1160 N N . HIS A 1 156 ? 0.018 15.721 -0.912 1.00 91.12 156 HIS A N 1
ATOM 1161 C CA . HIS A 1 156 ? -0.492 14.784 0.080 1.00 91.12 156 HIS A CA 1
ATOM 1162 C C . HIS A 1 156 ? -0.033 13.367 -0.268 1.00 91.12 156 HIS A C 1
ATOM 1164 O O . HIS A 1 156 ? 0.233 13.071 -1.433 1.00 91.12 156 HIS A O 1
ATOM 1170 N N . TYR A 1 157 ? 0.055 12.499 0.736 1.00 94.69 157 TYR A N 1
ATOM 1171 C CA . TYR A 1 157 ? 0.462 11.108 0.565 1.00 94.69 157 TYR A CA 1
ATOM 1172 C C . TYR A 1 157 ? -0.628 10.182 1.092 1.00 94.69 157 TYR A C 1
ATOM 1174 O O . TYR A 1 157 ? -1.171 10.401 2.174 1.00 94.69 157 TYR A O 1
ATOM 1182 N N . ASN A 1 158 ? -0.923 9.145 0.317 1.00 96.00 158 ASN A N 1
ATOM 1183 C CA . ASN A 1 158 ? -1.668 7.990 0.782 1.00 96.00 158 ASN A CA 1
ATOM 1184 C C . ASN A 1 158 ? -0.718 7.034 1.502 1.00 96.00 158 ASN A C 1
ATOM 1186 O O . ASN A 1 158 ? 0.479 6.961 1.194 1.00 96.00 158 ASN A O 1
ATOM 1190 N N . VAL A 1 159 ? -1.279 6.277 2.442 1.00 97.81 159 VAL A N 1
ATOM 1191 C CA . VAL A 1 159 ? -0.561 5.247 3.184 1.00 97.81 159 VAL A CA 1
ATOM 1192 C C . VAL A 1 159 ? -1.260 3.901 3.037 1.00 97.81 159 VAL A C 1
ATOM 1194 O O . VAL A 1 159 ? -2.486 3.807 3.096 1.00 97.81 159 VAL A O 1
ATOM 1197 N N . ALA A 1 160 ? -0.478 2.842 2.840 1.00 98.50 160 ALA A N 1
ATOM 1198 C CA . ALA A 1 160 ? -0.982 1.473 2.829 1.00 98.50 160 ALA A CA 1
ATOM 1199 C C . ALA A 1 160 ? -0.169 0.584 3.763 1.00 98.50 160 ALA A C 1
ATOM 1201 O O . ALA A 1 160 ? 1.056 0.677 3.783 1.00 98.50 160 ALA A O 1
ATOM 1202 N N . VAL A 1 161 ? -0.847 -0.300 4.498 1.00 98.62 161 VAL A N 1
ATOM 1203 C CA . VAL A 1 161 ? -0.212 -1.279 5.388 1.00 98.62 161 VAL A CA 1
ATOM 1204 C C . VAL A 1 161 ? -0.591 -2.682 4.934 1.00 98.62 161 VAL A C 1
ATOM 1206 O O . VAL A 1 161 ? -1.751 -3.078 5.025 1.00 98.62 161 VAL A O 1
ATOM 1209 N N . LEU A 1 162 ? 0.387 -3.442 4.444 1.00 98.19 162 LEU A N 1
ATOM 1210 C CA . LEU A 1 162 ? 0.203 -4.818 3.988 1.00 98.19 162 LEU A CA 1
ATOM 1211 C C . LEU A 1 162 ? 0.869 -5.786 4.980 1.00 98.19 162 LEU A C 1
ATOM 1213 O O . LEU A 1 162 ? 2.090 -5.719 5.149 1.00 98.19 162 LEU A O 1
ATOM 1217 N N . PRO A 1 163 ? 0.114 -6.684 5.641 1.00 97.06 163 PRO A N 1
ATOM 1218 C CA . PRO A 1 163 ? 0.702 -7.708 6.497 1.00 97.06 163 PRO A CA 1
ATOM 1219 C C . PRO A 1 163 ? 1.519 -8.715 5.681 1.00 97.06 163 PRO A C 1
ATOM 1221 O O . PRO A 1 163 ? 1.220 -8.973 4.513 1.00 97.06 163 PRO A O 1
ATOM 1224 N N . ARG A 1 164 ? 2.527 -9.307 6.320 1.00 96.25 164 ARG A N 1
ATOM 1225 C CA . ARG A 1 164 ? 3.360 -10.380 5.772 1.00 96.25 164 ARG A CA 1
ATOM 1226 C C . ARG A 1 164 ? 3.226 -11.647 6.615 1.00 96.25 164 ARG A C 1
ATOM 1228 O O . ARG A 1 164 ? 2.890 -11.585 7.797 1.00 96.25 164 ARG A O 1
ATOM 1235 N N . ASP A 1 165 ? 3.547 -12.790 6.016 1.00 95.06 165 ASP A N 1
ATOM 1236 C CA . ASP A 1 165 ? 3.431 -14.105 6.667 1.00 95.06 165 ASP A CA 1
ATOM 1237 C C . ASP A 1 165 ? 4.369 -14.275 7.873 1.00 95.06 165 ASP A C 1
ATOM 1239 O O . ASP A 1 165 ? 4.074 -15.030 8.797 1.00 95.06 165 ASP A O 1
ATOM 1243 N N . ASP A 1 166 ? 5.488 -13.548 7.891 1.00 95.94 166 ASP A N 1
ATOM 1244 C CA . ASP A 1 166 ? 6.448 -13.515 9.004 1.00 95.94 166 ASP A CA 1
ATOM 1245 C C . ASP A 1 166 ? 6.006 -12.596 10.164 1.00 95.94 166 ASP A C 1
ATOM 1247 O O . ASP A 1 166 ? 6.745 -12.407 11.131 1.00 95.94 166 ASP A O 1
ATOM 1251 N N . GLY A 1 167 ? 4.805 -12.016 10.076 1.00 96.56 167 GLY A N 1
ATOM 1252 C CA . GLY A 1 167 ? 4.240 -11.096 11.058 1.00 96.56 167 GLY A CA 1
ATOM 1253 C C . GLY A 1 167 ? 4.715 -9.651 10.917 1.00 96.56 167 GLY A C 1
ATOM 1254 O O . GLY A 1 167 ? 4.141 -8.777 11.559 1.00 96.56 167 GLY A O 1
ATOM 1255 N N . THR A 1 168 ? 5.717 -9.365 10.080 1.00 98.38 168 THR A N 1
ATOM 1256 C CA . THR A 1 168 ? 6.101 -7.983 9.755 1.00 98.38 168 THR A CA 1
ATOM 1257 C C . THR A 1 168 ? 5.075 -7.336 8.823 1.00 98.38 168 THR A C 1
ATOM 1259 O O . THR A 1 168 ? 4.152 -7.978 8.316 1.00 98.38 168 THR A O 1
ATOM 1262 N N . MET A 1 169 ? 5.209 -6.033 8.600 1.00 98.56 169 MET A N 1
ATOM 1263 C CA . MET A 1 169 ? 4.324 -5.280 7.715 1.00 98.56 169 MET A CA 1
ATOM 1264 C C . MET A 1 169 ? 5.136 -4.532 6.672 1.00 98.56 169 MET A C 1
ATOM 1266 O O . MET A 1 169 ? 6.185 -3.969 6.982 1.00 98.56 169 MET A O 1
ATOM 1270 N N . TYR A 1 170 ? 4.620 -4.470 5.449 1.00 98.69 170 TYR A N 1
ATOM 1271 C CA . TYR A 1 170 ? 5.013 -3.419 4.528 1.00 98.69 170 TYR A CA 1
ATOM 1272 C C . TYR A 1 170 ? 4.154 -2.182 4.755 1.00 98.69 170 TYR A C 1
ATOM 1274 O O . TYR A 1 170 ? 2.929 -2.273 4.740 1.00 98.69 170 TYR A O 1
ATOM 1282 N N . VAL A 1 171 ? 4.793 -1.026 4.908 1.00 98.81 171 VAL A N 1
ATOM 1283 C CA . VAL A 1 171 ? 4.131 0.280 4.891 1.00 98.81 171 VAL A CA 1
ATOM 1284 C C . VAL A 1 171 ? 4.573 1.026 3.643 1.00 98.81 171 VAL A C 1
ATOM 1286 O O . VAL A 1 171 ? 5.768 1.215 3.4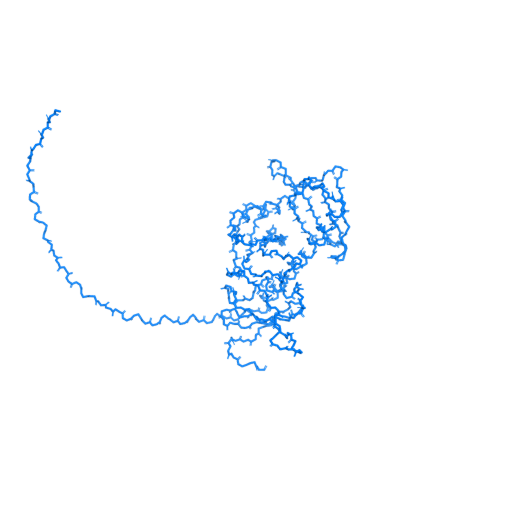20 1.00 98.81 171 VAL A O 1
ATOM 1289 N N . TYR A 1 172 ? 3.614 1.443 2.829 1.00 98.69 172 TYR A N 1
ATOM 1290 C CA . TYR A 1 172 ? 3.854 2.225 1.623 1.00 98.69 172 TYR A CA 1
ATOM 1291 C C . TYR A 1 172 ? 3.403 3.661 1.845 1.00 98.69 172 TYR A C 1
ATOM 1293 O O . TYR A 1 172 ? 2.300 3.877 2.338 1.00 98.69 172 TYR A O 1
ATOM 1301 N N . LEU A 1 173 ? 4.227 4.618 1.425 1.00 98.06 173 LEU A N 1
ATOM 1302 C CA . LEU A 1 173 ? 3.862 6.028 1.301 1.00 98.06 173 LEU A CA 1
ATOM 1303 C C . LEU A 1 173 ? 4.033 6.443 -0.155 1.00 98.06 173 LEU A C 1
ATOM 1305 O O . LEU A 1 173 ? 5.123 6.295 -0.710 1.00 98.06 173 LEU A O 1
ATOM 1309 N N . TYR A 1 174 ? 2.969 6.956 -0.765 1.00 95.81 174 TYR A N 1
ATOM 1310 C CA . TYR A 1 174 ? 2.955 7.388 -2.163 1.00 95.81 174 TYR A CA 1
ATOM 1311 C C . TYR A 1 174 ? 2.037 8.603 -2.350 1.00 95.81 174 TYR A C 1
ATOM 1313 O O . TYR A 1 174 ? 1.089 8.760 -1.582 1.00 95.81 174 TYR A O 1
ATOM 1321 N N . PRO A 1 175 ? 2.300 9.483 -3.333 1.00 93.44 175 PRO A N 1
ATOM 1322 C CA . PRO A 1 175 ? 1.489 10.672 -3.551 1.00 93.44 175 PRO A CA 1
ATOM 1323 C C . PRO A 1 175 ? 0.011 10.341 -3.772 1.00 93.44 175 PRO A C 1
ATOM 1325 O O . PRO A 1 175 ? -0.334 9.444 -4.541 1.00 93.44 175 PRO A O 1
ATOM 1328 N N . ALA A 1 176 ? -0.857 11.090 -3.102 1.00 89.50 176 ALA A N 1
ATOM 1329 C CA . ALA A 1 176 ? -2.296 10.994 -3.264 1.00 89.50 176 ALA A CA 1
ATOM 1330 C C . ALA A 1 176 ? -2.735 11.697 -4.557 1.00 89.50 176 ALA A C 1
ATOM 1332 O O . ALA A 1 176 ? -2.268 12.794 -4.878 1.00 89.50 176 ALA A O 1
ATOM 1333 N N . SER A 1 177 ? -3.672 11.086 -5.282 1.00 79.25 177 SER A N 1
ATOM 1334 C CA . SER A 1 177 ? -4.361 11.757 -6.387 1.00 79.25 177 SER A CA 1
ATOM 1335 C C . SER A 1 177 ? -5.484 12.640 -5.860 1.00 79.25 177 SER A C 1
ATOM 1337 O O . SER A 1 177 ? -6.203 12.249 -4.944 1.00 79.25 177 SER A O 1
ATOM 1339 N N . SER A 1 178 ? -5.701 13.787 -6.500 1.00 69.44 178 SER A N 1
ATOM 1340 C CA . SER A 1 178 ? -6.986 14.488 -6.438 1.00 69.44 178 SER A CA 1
ATOM 1341 C C . SER A 1 178 ? -7.864 14.077 -7.625 1.00 69.44 178 SER A C 1
ATOM 1343 O O . SER A 1 178 ? -7.372 13.500 -8.598 1.00 69.44 178 SER A O 1
ATOM 1345 N N . ALA A 1 179 ? -9.166 14.362 -7.552 1.00 60.31 179 ALA A N 1
ATOM 1346 C CA . ALA A 1 179 ? -10.113 14.073 -8.633 1.00 60.31 179 ALA A CA 1
ATOM 1347 C C . ALA A 1 179 ? -9.857 14.905 -9.910 1.00 60.31 179 ALA A C 1
ATOM 1349 O O . ALA A 1 179 ? -10.273 14.508 -10.996 1.00 60.31 179 ALA A O 1
ATOM 1350 N N . ASP A 1 180 ? -9.150 16.033 -9.783 1.00 51.44 180 ASP A N 1
ATOM 1351 C CA . ASP A 1 180 ? -9.074 17.078 -10.813 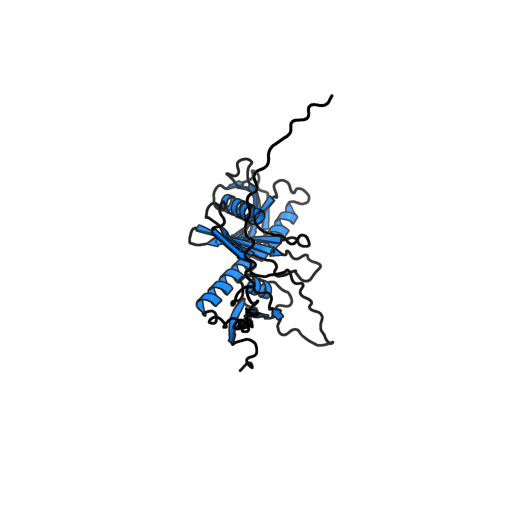1.00 51.44 180 ASP A CA 1
ATOM 1352 C C . ASP A 1 180 ? -7.738 17.121 -11.579 1.00 51.44 180 ASP A C 1
ATOM 1354 O O . ASP A 1 180 ? -7.539 17.992 -12.428 1.00 51.44 18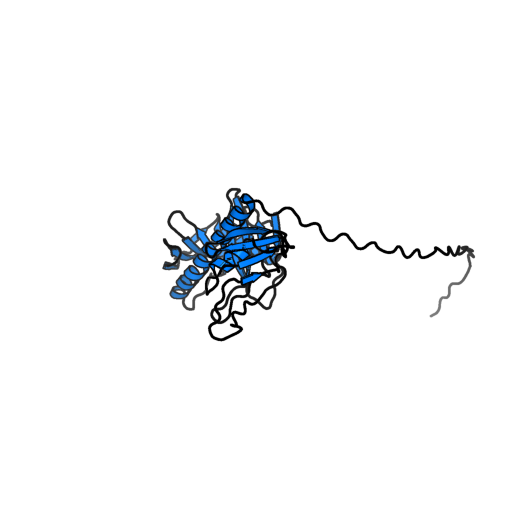0 ASP A O 1
ATOM 1358 N N . ALA A 1 181 ? -6.803 16.205 -11.306 1.00 59.34 181 ALA A N 1
ATOM 1359 C CA . ALA A 1 181 ? -5.492 16.182 -11.955 1.00 59.34 181 ALA A CA 1
ATOM 1360 C C . ALA A 1 181 ? -5.023 14.748 -12.269 1.00 59.34 181 ALA A C 1
ATOM 1362 O O . ALA A 1 181 ? -5.395 13.812 -11.561 1.00 59.34 181 ALA A O 1
ATOM 1363 N N . PRO A 1 182 ? -4.184 14.541 -13.307 1.00 67.31 182 PRO A N 1
ATOM 1364 C CA . PRO A 1 182 ? -3.493 13.264 -13.484 1.00 67.31 182 PRO A CA 1
ATOM 1365 C C . PRO A 1 182 ? -2.701 12.961 -12.213 1.00 67.31 182 PRO A C 1
ATOM 1367 O O . PRO A 1 182 ? -1.983 13.849 -11.764 1.00 67.31 182 PRO A O 1
ATOM 1370 N N . ALA A 1 183 ? -2.801 11.763 -11.630 1.00 72.75 183 ALA A N 1
ATOM 1371 C CA . ALA A 1 183 ? -2.152 11.560 -10.337 1.00 72.75 183 ALA A CA 1
ATOM 1372 C C . ALA A 1 183 ? -0.649 11.836 -10.380 1.00 72.75 183 ALA A C 1
ATOM 1374 O O . ALA A 1 183 ? 0.036 11.385 -11.313 1.00 72.75 183 ALA A O 1
ATOM 1375 N N . PRO A 1 184 ? -0.125 12.497 -9.337 1.00 87.38 184 PRO A N 1
ATOM 1376 C CA . PRO A 1 184 ? 1.293 12.443 -9.061 1.00 87.38 184 PRO A CA 1
ATOM 1377 C C . PRO A 1 184 ? 1.719 10.987 -8.827 1.00 87.38 184 PRO A C 1
ATOM 1379 O O . PRO A 1 184 ? 1.005 10.199 -8.211 1.00 87.38 184 PRO A O 1
ATOM 1382 N N . PHE A 1 185 ? 2.895 10.624 -9.325 1.00 88.56 185 PHE A N 1
ATOM 1383 C CA . PHE A 1 185 ? 3.477 9.293 -9.164 1.00 88.56 185 PHE A CA 1
ATOM 1384 C C . PHE A 1 185 ? 4.953 9.378 -8.777 1.00 88.56 185 PHE A C 1
ATOM 1386 O O . PHE A 1 185 ? 5.643 10.306 -9.182 1.00 88.56 185 PHE A O 1
ATOM 1393 N N . GLY A 1 186 ? 5.471 8.387 -8.056 1.00 91.31 186 GLY A N 1
ATOM 1394 C CA . GLY A 1 186 ? 6.853 8.373 -7.590 1.00 91.31 186 GLY A CA 1
ATOM 1395 C C . GLY A 1 186 ? 7.027 9.189 -6.313 1.00 91.31 186 GLY A C 1
ATOM 1396 O O . GLY A 1 186 ? 6.065 9.467 -5.610 1.00 91.31 186 GLY A O 1
ATOM 1397 N N . GLY A 1 187 ? 8.262 9.552 -5.971 1.00 92.50 187 GLY A N 1
ATOM 1398 C CA . GLY A 1 187 ? 8.567 10.188 -4.684 1.00 92.50 187 GLY A CA 1
ATOM 1399 C C . GLY A 1 187 ? 8.155 9.345 -3.468 1.00 92.50 187 GLY A C 1
ATOM 1400 O O . GLY A 1 187 ? 7.964 9.875 -2.381 1.00 92.50 187 GLY A O 1
ATOM 1401 N N . ASP A 1 188 ? 8.028 8.042 -3.665 1.00 95.88 188 ASP A N 1
ATOM 1402 C CA . ASP A 1 188 ? 7.371 7.061 -2.818 1.00 95.88 188 ASP A CA 1
ATOM 1403 C C . ASP A 1 188 ? 8.379 6.111 -2.159 1.00 95.88 188 ASP A C 1
ATOM 1405 O O . ASP A 1 188 ? 9.554 6.015 -2.541 1.00 95.88 188 ASP A O 1
ATOM 1409 N N . GLY A 1 189 ? 7.923 5.402 -1.131 1.00 97.12 189 GLY A N 1
ATOM 1410 C CA . GLY A 1 189 ? 8.748 4.449 -0.400 1.00 97.12 189 GLY A CA 1
ATOM 1411 C C . GLY A 1 189 ? 7.959 3.272 0.146 1.00 97.12 189 GLY A C 1
ATOM 1412 O O . GLY A 1 189 ? 6.762 3.376 0.412 1.00 97.12 189 GLY A O 1
ATOM 1413 N N . ARG A 1 190 ? 8.666 2.156 0.313 1.00 98.06 190 ARG A N 1
ATOM 1414 C CA . ARG A 1 190 ? 8.217 0.957 1.014 1.00 98.06 190 ARG A CA 1
ATOM 1415 C C . ARG A 1 190 ? 9.088 0.767 2.247 1.00 98.06 190 ARG A C 1
ATOM 1417 O O . ARG A 1 190 ? 10.309 0.849 2.169 1.00 98.06 190 ARG A O 1
ATOM 1424 N N . PHE A 1 191 ? 8.467 0.457 3.367 1.00 98.69 191 PHE A N 1
ATOM 1425 C CA . PHE A 1 191 ? 9.144 0.205 4.628 1.00 98.69 191 PHE A CA 1
ATOM 1426 C C . PHE A 1 191 ? 8.763 -1.175 5.127 1.00 98.69 191 PHE A C 1
ATOM 1428 O O . PHE A 1 191 ? 7.580 -1.501 5.151 1.00 98.69 191 PHE A O 1
ATOM 1435 N N . THR A 1 192 ? 9.743 -1.973 5.535 1.00 98.69 192 THR A N 1
ATOM 1436 C CA . THR A 1 192 ? 9.489 -3.194 6.303 1.00 98.69 192 THR A CA 1
ATOM 1437 C C . THR A 1 192 ? 9.492 -2.804 7.774 1.00 98.69 192 THR A C 1
ATOM 1439 O O . THR A 1 192 ? 10.480 -2.258 8.264 1.00 98.69 192 THR A O 1
ATOM 1442 N N . VAL A 1 193 ? 8.393 -3.050 8.479 1.00 98.88 193 VAL A N 1
ATOM 1443 C CA . VAL A 1 193 ? 8.185 -2.643 9.875 1.00 98.88 193 VAL A CA 1
ATOM 1444 C C . VAL A 1 193 ? 7.940 -3.879 10.739 1.00 98.88 193 VAL A C 1
ATOM 1446 O O . VAL A 1 193 ? 7.320 -4.844 10.288 1.00 98.88 193 VAL A O 1
ATOM 1449 N N . SER A 1 194 ? 8.440 -3.862 11.975 1.00 98.75 194 SER A N 1
ATOM 1450 C CA . SER A 1 194 ? 8.218 -4.909 12.976 1.00 98.75 194 SER A CA 1
ATOM 1451 C C . SER A 1 194 ? 6.732 -5.206 13.196 1.00 98.75 194 SER A C 1
ATOM 1453 O O . SER A 1 194 ? 5.865 -4.370 12.945 1.00 98.75 194 SER A O 1
ATOM 1455 N N . ALA A 1 195 ? 6.440 -6.403 13.709 1.00 98.38 195 ALA A N 1
ATOM 1456 C CA . ALA A 1 195 ? 5.072 -6.880 13.922 1.00 98.38 195 ALA A CA 1
ATOM 1457 C C . ALA A 1 195 ? 4.228 -6.002 14.863 1.00 98.38 195 ALA A C 1
ATOM 1459 O O . ALA A 1 195 ? 3.007 -5.987 14.756 1.00 98.38 195 ALA A O 1
ATOM 1460 N N . ASP A 1 196 ? 4.864 -5.263 15.774 1.00 98.19 196 ASP A N 1
ATOM 1461 C CA . ASP A 1 196 ? 4.213 -4.309 16.680 1.00 98.19 196 ASP A CA 1
ATOM 1462 C C . ASP A 1 196 ? 4.084 -2.889 16.095 1.00 98.19 196 ASP A C 1
ATOM 1464 O O . ASP A 1 196 ? 3.461 -2.024 16.709 1.00 98.19 196 ASP A O 1
ATOM 1468 N N . GLY A 1 197 ? 4.658 -2.639 14.915 1.00 98.50 197 GLY A N 1
ATOM 1469 C CA . GLY A 1 197 ? 4.650 -1.337 14.253 1.00 98.50 197 GLY A CA 1
ATOM 1470 C C . GLY A 1 197 ? 5.642 -0.316 14.814 1.00 98.50 197 GLY A C 1
ATOM 1471 O O . GLY A 1 197 ? 5.624 0.840 14.392 1.00 98.50 197 GLY A O 1
ATOM 1472 N N . LEU A 1 198 ? 6.498 -0.693 15.768 1.00 98.31 198 LEU A N 1
ATOM 1473 C CA . LEU A 1 198 ? 7.330 0.259 16.515 1.00 98.31 198 LEU A CA 1
ATOM 1474 C C . LEU A 1 198 ? 8.741 0.445 15.946 1.00 98.31 198 LEU A C 1
ATOM 1476 O O . LEU A 1 198 ? 9.435 1.384 16.336 1.00 98.31 198 LEU A O 1
ATOM 1480 N N . GLN A 1 199 ? 9.181 -0.414 15.024 1.00 98.62 199 GLN A N 1
ATOM 1481 C CA . GLN A 1 199 ? 10.529 -0.364 14.466 1.00 98.62 199 GLN A CA 1
ATOM 1482 C C . GLN A 1 199 ? 10.528 -0.528 12.947 1.00 98.62 199 GLN A C 1
ATOM 1484 O O . GLN A 1 199 ? 10.008 -1.504 12.412 1.00 98.62 199 GLN A O 1
ATOM 1489 N N . ILE A 1 200 ? 11.208 0.385 12.252 1.00 98.75 200 ILE A N 1
ATOM 1490 C CA . ILE A 1 200 ? 11.560 0.200 10.840 1.00 98.75 200 ILE A CA 1
ATOM 1491 C C . ILE A 1 200 ? 12.737 -0.775 10.760 1.00 98.75 200 ILE A C 1
ATOM 1493 O O . ILE A 1 200 ? 13.810 -0.513 11.304 1.00 98.75 200 ILE A O 1
ATOM 1497 N N . LEU A 1 201 ? 12.518 -1.901 10.090 1.00 98.62 201 LEU A N 1
ATOM 1498 C CA . LEU A 1 201 ? 13.520 -2.932 9.819 1.00 98.62 201 LEU A CA 1
ATOM 1499 C C . LEU A 1 201 ? 14.259 -2.659 8.505 1.00 98.62 201 LEU A C 1
ATOM 1501 O O . LEU A 1 201 ? 15.448 -2.937 8.391 1.00 98.62 201 LEU A O 1
ATOM 1505 N N . GLU A 1 202 ? 13.558 -2.089 7.526 1.00 98.19 202 GLU A N 1
ATOM 1506 C CA . GLU A 1 202 ? 14.104 -1.725 6.220 1.00 98.19 202 GLU A CA 1
ATOM 1507 C C . GLU A 1 202 ? 13.370 -0.494 5.682 1.00 98.19 202 GLU A C 1
ATOM 1509 O O . GLU A 1 202 ? 12.145 -0.410 5.774 1.00 98.19 202 GLU A O 1
ATOM 1514 N N . ALA A 1 203 ? 14.112 0.444 5.097 1.00 97.50 203 ALA A N 1
ATOM 1515 C CA . ALA A 1 203 ? 13.567 1.601 4.400 1.00 97.50 203 ALA A CA 1
ATOM 1516 C C . ALA A 1 203 ? 14.008 1.557 2.938 1.00 97.50 203 ALA A C 1
ATOM 1518 O O . ALA A 1 203 ? 15.202 1.595 2.642 1.00 97.50 203 ALA A O 1
ATOM 1519 N N . HIS A 1 204 ? 13.038 1.506 2.031 1.00 95.75 204 HIS A N 1
ATOM 1520 C CA . HIS A 1 204 ? 13.274 1.365 0.603 1.00 95.75 204 HIS A CA 1
ATOM 1521 C C . HIS A 1 204 ? 12.620 2.510 -0.169 1.00 95.75 204 HIS A C 1
ATOM 1523 O O . HIS A 1 204 ? 11.397 2.580 -0.299 1.00 95.75 204 HIS A O 1
ATOM 1529 N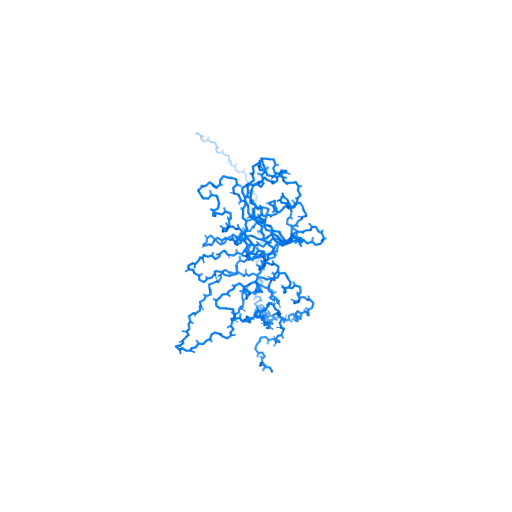 N . ARG A 1 205 ? 13.432 3.432 -0.692 1.00 95.31 205 ARG A N 1
ATOM 1530 C CA . ARG A 1 205 ? 12.946 4.480 -1.599 1.00 95.31 205 ARG A CA 1
ATOM 1531 C C . ARG A 1 205 ? 12.789 3.874 -2.994 1.00 95.31 205 ARG A C 1
ATOM 1533 O O . ARG A 1 205 ? 13.764 3.381 -3.553 1.00 95.31 205 ARG A O 1
ATOM 1540 N N . MET A 1 206 ? 11.591 3.961 -3.569 1.00 94.94 206 MET A N 1
ATOM 1541 C CA . MET A 1 206 ? 11.293 3.347 -4.870 1.00 94.94 206 MET A CA 1
ATOM 1542 C C . MET A 1 206 ? 11.624 4.305 -6.024 1.00 94.94 206 MET A C 1
ATOM 1544 O O . MET A 1 206 ? 12.352 3.940 -6.954 1.00 94.94 206 MET A O 1
ATOM 1548 N N . HIS A 1 207 ? 11.197 5.569 -5.910 1.00 94.69 207 HIS A N 1
ATOM 1549 C CA . HIS A 1 207 ? 11.445 6.608 -6.915 1.00 94.69 207 HIS A CA 1
ATOM 1550 C C . HIS A 1 207 ? 12.112 7.858 -6.342 1.00 94.69 207 HIS A C 1
ATOM 1552 O O . HIS A 1 207 ? 11.861 8.281 -5.210 1.00 94.69 207 HIS A O 1
ATOM 1558 N N . ARG A 1 208 ? 12.953 8.511 -7.156 1.00 87.56 208 ARG A N 1
ATOM 1559 C CA . ARG A 1 208 ? 13.692 9.716 -6.731 1.00 87.56 208 ARG A CA 1
ATOM 1560 C C . ARG A 1 208 ? 12.771 10.898 -6.441 1.00 87.56 208 ARG A C 1
ATOM 1562 O O . ARG A 1 208 ? 12.902 11.541 -5.403 1.00 87.56 208 ARG A O 1
ATOM 1569 N N . ARG A 1 209 ? 11.844 11.170 -7.355 1.00 87.81 209 ARG A N 1
ATOM 1570 C CA . ARG A 1 209 ? 10.994 12.366 -7.363 1.00 87.81 209 ARG A CA 1
ATOM 1571 C C . ARG A 1 209 ? 9.558 12.022 -7.711 1.00 87.81 209 ARG A C 1
ATOM 1573 O O . ARG A 1 209 ? 9.310 10.993 -8.338 1.00 87.81 209 ARG A O 1
ATOM 1580 N N . VAL A 1 210 ? 8.655 12.917 -7.328 1.00 89.31 210 VAL A N 1
ATOM 1581 C CA . VAL A 1 210 ? 7.277 12.912 -7.808 1.00 89.31 210 VAL A CA 1
ATOM 1582 C C . VAL A 1 210 ? 7.257 13.396 -9.261 1.00 89.31 210 VAL A C 1
ATOM 1584 O O . VAL A 1 210 ? 7.938 14.354 -9.631 1.00 89.31 210 VAL A O 1
ATOM 1587 N N . LEU A 1 211 ? 6.492 12.706 -10.092 1.00 85.62 211 LEU A N 1
ATOM 1588 C CA . LEU A 1 211 ? 6.278 12.956 -11.505 1.00 85.62 211 LEU A CA 1
ATOM 1589 C C . LEU A 1 211 ? 4.798 13.204 -11.753 1.00 85.62 211 LEU A C 1
ATOM 1591 O O . LEU A 1 211 ? 3.945 12.504 -11.214 1.00 85.62 211 LEU A O 1
ATOM 1595 N N . TRP A 1 212 ? 4.506 14.135 -12.654 1.00 80.81 212 TRP A N 1
ATOM 1596 C CA . TRP A 1 212 ? 3.167 14.307 -13.200 1.00 80.81 212 TRP A CA 1
ATOM 1597 C C . TRP A 1 212 ? 3.038 13.557 -14.515 1.00 80.81 212 TRP A C 1
ATOM 1599 O O . TRP A 1 212 ? 3.897 13.665 -15.396 1.00 80.81 212 TRP A O 1
ATOM 1609 N N . GLN A 1 213 ? 1.940 12.825 -14.675 1.00 71.75 213 GLN A N 1
ATOM 1610 C CA . GLN A 1 213 ? 1.622 12.201 -15.952 1.00 71.75 213 GLN A CA 1
ATOM 1611 C C . GLN A 1 213 ? 0.925 13.215 -16.849 1.00 71.75 213 GLN A C 1
ATOM 1613 O O . GLN A 1 213 ? -0.205 13.612 -16.596 1.00 71.75 213 GLN A O 1
ATOM 1618 N N . SER A 1 214 ? 1.596 13.637 -17.919 1.00 66.69 214 SER A N 1
ATOM 1619 C CA . SER A 1 214 ? 0.942 14.395 -18.981 1.00 66.69 214 SER A CA 1
ATOM 1620 C C . SER A 1 214 ? 0.481 13.432 -20.067 1.00 66.69 214 SER A C 1
ATOM 1622 O O . SER A 1 214 ? 1.297 12.819 -20.751 1.00 66.69 214 SER A O 1
ATOM 1624 N N . PHE A 1 215 ? -0.834 13.315 -20.238 1.00 66.94 215 PHE A N 1
ATOM 1625 C CA . PHE A 1 215 ? -1.446 12.559 -21.334 1.00 66.94 215 PHE A CA 1
ATOM 1626 C C . PHE A 1 215 ? -1.726 13.435 -22.562 1.00 66.94 215 PHE A C 1
ATOM 1628 O O . PHE A 1 215 ? -2.608 13.129 -23.362 1.00 66.94 215 PHE A O 1
ATOM 1635 N N . ALA A 1 216 ? -0.995 14.544 -22.721 1.00 65.88 216 ALA A N 1
ATOM 1636 C CA . ALA A 1 216 ? -1.141 15.407 -23.882 1.00 65.88 216 ALA A CA 1
ATOM 1637 C C . ALA A 1 216 ? -0.818 14.628 -25.168 1.00 65.88 216 ALA A C 1
ATOM 1639 O O . ALA A 1 216 ? 0.302 14.157 -25.372 1.00 65.88 216 ALA A O 1
ATOM 1640 N N . TYR A 1 217 ? -1.812 14.501 -26.048 1.00 64.81 217 TYR A N 1
ATOM 1641 C CA . TYR A 1 217 ? -1.622 13.866 -27.344 1.00 64.81 217 TYR A CA 1
ATOM 1642 C C . TYR A 1 217 ? -0.820 14.799 -28.253 1.00 64.81 217 TYR A C 1
ATOM 1644 O O . TYR A 1 217 ? -1.239 15.936 -28.479 1.00 64.81 217 TYR A O 1
ATOM 1652 N N . PRO A 1 218 ? 0.300 14.341 -28.834 1.00 67.88 218 PRO A N 1
ATOM 1653 C CA . PRO A 1 218 ? 1.119 15.194 -29.686 1.00 67.88 218 PRO A CA 1
ATOM 1654 C C . PRO A 1 218 ? 0.410 15.586 -30.992 1.00 67.88 218 PRO A C 1
ATOM 1656 O O . PRO A 1 218 ? 0.802 16.566 -31.622 1.00 67.88 218 PRO A O 1
ATOM 1659 N N . LYS A 1 219 ? -0.606 14.822 -31.429 1.00 78.31 219 LYS A N 1
ATOM 1660 C CA . LYS A 1 219 ? -1.378 15.065 -32.659 1.00 78.31 219 LYS A CA 1
ATOM 1661 C C . LYS A 1 219 ? -2.830 14.575 -32.521 1.00 78.31 219 LYS A C 1
ATOM 1663 O O . LYS A 1 219 ? -3.051 13.570 -31.841 1.00 78.31 219 LYS A O 1
ATOM 1668 N N . PRO A 1 220 ? -3.808 15.206 -33.202 1.00 76.50 220 PRO A N 1
ATOM 1669 C CA . PRO A 1 220 ? -5.173 14.687 -33.299 1.00 76.50 220 PRO A CA 1
ATOM 1670 C C . PRO A 1 220 ? -5.198 13.254 -33.851 1.00 76.50 220 PRO A C 1
ATOM 1672 O O . PRO A 1 220 ? -4.507 12.953 -34.822 1.00 76.50 220 PRO A O 1
ATOM 1675 N N . GLY A 1 221 ? -5.975 12.367 -33.224 1.00 78.44 221 GLY A N 1
ATOM 1676 C CA . GLY A 1 221 ? -6.080 10.952 -33.611 1.00 78.44 221 GLY A CA 1
ATOM 1677 C C . GLY A 1 221 ? -4.933 10.051 -33.131 1.00 78.44 221 GLY A C 1
ATOM 1678 O O . GLY A 1 221 ? -5.000 8.836 -33.322 1.00 78.44 221 GLY A O 1
ATOM 1679 N N . ALA A 1 222 ? -3.899 10.603 -32.484 1.00 80.69 222 ALA A N 1
ATOM 1680 C CA . ALA A 1 222 ? -2.902 9.792 -31.793 1.00 80.69 222 ALA A CA 1
ATOM 1681 C C . ALA A 1 222 ? -3.535 9.088 -30.582 1.00 80.69 222 ALA A C 1
ATOM 1683 O O . ALA A 1 222 ? -4.367 9.665 -29.887 1.00 80.69 222 ALA A O 1
ATOM 1684 N N . HIS A 1 223 ? -3.109 7.856 -30.313 1.00 77.50 223 HIS A N 1
ATOM 1685 C CA . HIS A 1 223 ? -3.496 7.099 -29.126 1.00 77.50 223 HIS A CA 1
ATOM 1686 C C . HIS A 1 223 ? -2.245 6.674 -28.355 1.00 77.50 223 HIS A C 1
ATOM 1688 O O . HIS A 1 223 ? -1.204 6.373 -28.941 1.00 77.50 223 HIS A O 1
ATOM 1694 N N . LEU A 1 224 ? -2.341 6.681 -27.026 1.00 82.12 224 LEU A N 1
ATOM 1695 C CA . LEU A 1 224 ? -1.264 6.233 -26.149 1.00 82.12 224 LEU A CA 1
ATOM 1696 C C . LEU A 1 224 ? -1.182 4.707 -26.197 1.00 82.12 224 LEU A C 1
ATOM 1698 O O . LEU A 1 224 ? -2.166 4.027 -25.920 1.00 82.12 224 LEU A O 1
ATOM 1702 N N . VAL A 1 225 ? -0.008 4.178 -26.540 1.00 86.62 225 VAL A N 1
ATOM 1703 C CA . VAL A 1 225 ? 0.228 2.725 -26.637 1.00 86.62 225 VAL A CA 1
ATOM 1704 C C . VAL A 1 225 ? 0.989 2.167 -25.436 1.00 86.62 225 VAL A C 1
ATOM 1706 O O . VAL A 1 225 ? 0.819 1.001 -25.097 1.00 86.62 225 VAL A O 1
ATOM 1709 N N . ALA A 1 226 ? 1.811 2.993 -24.785 1.00 87.00 226 ALA A N 1
ATOM 1710 C CA . ALA A 1 226 ? 2.514 2.673 -23.549 1.00 87.00 226 ALA A CA 1
ATOM 1711 C C . ALA A 1 226 ? 3.024 3.955 -22.872 1.00 87.00 226 ALA A C 1
ATOM 1713 O O . ALA A 1 226 ? 3.298 4.951 -23.545 1.00 87.00 226 ALA A O 1
ATOM 1714 N N . GLY A 1 227 ? 3.189 3.912 -21.552 1.00 87.75 227 GLY A N 1
ATOM 1715 C CA . GLY A 1 227 ? 4.005 4.879 -20.815 1.00 87.75 227 GLY A CA 1
ATOM 1716 C C . GLY A 1 227 ? 5.486 4.486 -20.808 1.00 87.75 227 GLY A C 1
ATOM 1717 O O . GLY A 1 227 ? 5.828 3.337 -21.088 1.00 87.75 227 GLY A O 1
ATOM 1718 N N . PHE A 1 228 ? 6.364 5.427 -20.458 1.00 88.81 228 PHE A N 1
ATOM 1719 C CA . PHE A 1 228 ? 7.796 5.177 -20.266 1.00 88.81 228 PHE A CA 1
ATOM 1720 C C . PHE A 1 228 ? 8.298 5.857 -18.983 1.00 88.81 228 PHE A C 1
ATOM 1722 O O . PHE A 1 228 ? 8.005 7.030 -18.760 1.00 88.81 228 PHE A O 1
ATOM 1729 N N . LEU A 1 229 ? 9.032 5.131 -18.135 1.00 88.06 229 LEU A N 1
ATOM 1730 C CA . LEU A 1 229 ? 9.534 5.597 -16.837 1.00 88.06 229 LEU A CA 1
ATOM 1731 C C . LEU A 1 229 ? 11.024 5.273 -16.686 1.00 88.06 229 LEU A C 1
ATOM 1733 O O . LEU A 1 229 ? 11.466 4.201 -17.085 1.00 88.06 229 LEU A O 1
ATOM 1737 N N . HIS A 1 230 ? 11.789 6.193 -16.096 1.00 85.94 230 HIS A N 1
ATOM 1738 C CA . HIS A 1 230 ? 13.232 6.044 -15.853 1.00 85.94 230 HIS A CA 1
ATOM 1739 C C . HIS A 1 230 ? 13.683 6.561 -14.471 1.00 85.94 230 HIS A C 1
ATOM 1741 O O . HIS A 1 230 ? 14.876 6.730 -14.232 1.00 85.94 230 HIS A O 1
ATOM 1747 N N . GLU A 1 231 ? 12.742 6.842 -13.562 1.00 84.31 231 GLU A N 1
ATOM 1748 C CA . GLU A 1 231 ? 13.031 7.413 -12.231 1.00 84.31 231 GLU A CA 1
ATOM 1749 C C . GLU A 1 231 ? 13.247 6.372 -11.129 1.00 84.31 231 GLU A C 1
ATOM 1751 O O . GLU A 1 231 ? 13.383 6.728 -9.953 1.00 84.31 231 GLU A O 1
ATOM 1756 N N . VAL A 1 232 ? 13.279 5.096 -11.506 1.00 84.88 232 VAL A N 1
ATOM 1757 C CA . VAL A 1 232 ? 13.503 3.989 -10.583 1.00 84.88 232 VAL A CA 1
ATOM 1758 C C . VAL A 1 232 ? 14.927 4.047 -10.034 1.00 84.88 232 VAL A C 1
ATOM 1760 O O . VAL A 1 232 ? 15.894 4.290 -10.763 1.00 84.88 232 VAL A O 1
ATOM 1763 N N . ILE A 1 233 ? 15.061 3.864 -8.720 1.00 87.12 233 ILE A N 1
ATOM 1764 C CA . ILE A 1 233 ? 16.354 3.979 -8.036 1.00 87.12 233 ILE A CA 1
ATOM 1765 C C . ILE A 1 233 ? 17.230 2.746 -8.269 1.00 87.12 233 ILE A C 1
ATOM 1767 O O . ILE A 1 233 ? 18.454 2.890 -8.338 1.00 87.12 233 ILE A O 1
ATOM 1771 N N . GLU A 1 234 ? 16.630 1.571 -8.431 1.00 88.19 234 GLU A N 1
ATOM 1772 C CA . GLU A 1 234 ? 17.306 0.281 -8.600 1.00 88.19 234 GLU A CA 1
ATOM 1773 C C . GLU A 1 234 ? 17.348 -0.198 -10.058 1.00 88.19 234 GLU A C 1
ATOM 1775 O O . GLU A 1 234 ? 16.923 0.494 -10.981 1.00 88.19 234 GLU A O 1
ATOM 1780 N N . ASP A 1 235 ? 17.914 -1.385 -10.269 1.00 90.06 235 ASP A N 1
ATOM 1781 C CA . ASP A 1 235 ? 17.998 -2.097 -11.549 1.00 90.06 235 ASP A CA 1
ATOM 1782 C C . ASP A 1 235 ? 16.789 -3.016 -11.828 1.00 90.06 235 ASP A C 1
ATOM 1784 O O . ASP A 1 235 ? 16.791 -3.811 -12.775 1.00 90.06 235 ASP A O 1
ATOM 1788 N N . ARG A 1 236 ? 15.727 -2.876 -11.025 1.00 93.44 236 ARG A N 1
ATOM 1789 C CA . ARG A 1 236 ? 14.461 -3.611 -11.136 1.00 93.44 236 ARG A CA 1
ATOM 1790 C C . ARG A 1 236 ? 13.268 -2.657 -11.048 1.00 93.44 236 ARG A C 1
ATOM 1792 O O . ARG A 1 236 ? 13.387 -1.641 -10.361 1.00 93.44 236 ARG A O 1
ATOM 1799 N N . PRO A 1 237 ? 12.122 -2.973 -11.679 1.00 96.06 237 PRO A N 1
ATOM 1800 C CA . PRO A 1 237 ? 10.875 -2.249 -11.452 1.00 96.06 237 PRO A CA 1
ATOM 1801 C C . PRO A 1 237 ? 10.446 -2.316 -9.987 1.00 96.06 237 PRO A C 1
ATOM 1803 O O . PRO A 1 237 ? 10.876 -3.192 -9.238 1.00 96.06 237 PRO A O 1
ATOM 1806 N N . GLN A 1 238 ? 9.583 -1.395 -9.592 1.00 96.88 238 GLN A N 1
ATOM 1807 C CA . GLN A 1 238 ? 9.116 -1.239 -8.222 1.00 96.88 238 GLN A CA 1
ATOM 1808 C C . GLN A 1 238 ? 7.655 -1.664 -8.089 1.00 96.88 238 GLN A C 1
ATOM 1810 O O . GLN A 1 238 ? 6.886 -1.638 -9.051 1.00 96.88 238 GLN A O 1
ATOM 1815 N N . ASP A 1 239 ? 7.249 -2.020 -6.870 1.00 97.50 239 ASP A N 1
ATOM 1816 C CA . ASP A 1 239 ? 5.866 -2.412 -6.567 1.00 97.50 239 ASP A CA 1
ATOM 1817 C C . ASP A 1 239 ? 4.877 -1.311 -7.008 1.00 97.50 239 ASP A C 1
ATOM 1819 O O . ASP A 1 239 ? 3.799 -1.590 -7.541 1.00 97.50 239 ASP A O 1
ATOM 1823 N N . SER A 1 240 ? 5.271 -0.044 -6.840 1.00 95.81 240 SER A N 1
ATOM 1824 C CA . SER A 1 240 ? 4.462 1.103 -7.234 1.00 95.81 240 SER A CA 1
ATOM 1825 C C . SER A 1 240 ? 4.374 1.318 -8.752 1.00 95.81 240 SER A C 1
ATOM 1827 O O . SER A 1 240 ? 3.379 1.870 -9.218 1.00 95.81 240 SER A O 1
ATOM 1829 N N . ASP A 1 241 ? 5.319 0.811 -9.552 1.00 95.75 241 ASP A N 1
ATOM 1830 C CA . ASP A 1 241 ? 5.208 0.835 -11.020 1.00 95.75 241 ASP A CA 1
ATOM 1831 C C . ASP A 1 241 ? 4.040 -0.031 -11.500 1.00 95.75 241 ASP A C 1
ATOM 1833 O O . ASP A 1 241 ? 3.284 0.346 -12.399 1.00 95.75 241 ASP A O 1
ATOM 1837 N N . VAL A 1 242 ? 3.871 -1.195 -10.868 1.00 97.44 242 VAL A N 1
ATOM 1838 C CA . VAL A 1 242 ? 2.747 -2.102 -11.118 1.00 97.44 242 VAL A CA 1
ATOM 1839 C C . VAL A 1 242 ? 1.443 -1.465 -10.650 1.00 97.44 242 VAL A C 1
ATOM 1841 O O . VAL A 1 242 ? 0.480 -1.423 -11.418 1.00 97.44 242 VAL A O 1
ATOM 1844 N N . PHE A 1 243 ? 1.421 -0.920 -9.428 1.00 95.75 243 PHE A N 1
ATOM 1845 C CA . PHE A 1 243 ? 0.278 -0.162 -8.905 1.00 95.75 243 PHE A CA 1
ATOM 1846 C C . PHE A 1 243 ? -0.176 0.918 -9.890 1.00 95.75 243 PHE A C 1
ATOM 1848 O O . PHE A 1 243 ? -1.355 0.984 -10.235 1.00 95.75 243 PHE A O 1
ATOM 1855 N N . LEU A 1 244 ? 0.762 1.713 -10.409 1.00 92.38 244 LEU A N 1
ATOM 1856 C CA . LEU A 1 244 ? 0.459 2.798 -11.328 1.00 92.38 244 LEU A CA 1
ATOM 1857 C C . LEU A 1 244 ? -0.261 2.313 -12.588 1.00 92.38 244 LEU A C 1
ATOM 1859 O O . LEU A 1 244 ? -1.223 2.943 -13.031 1.00 92.38 244 LEU A O 1
ATOM 1863 N N . VAL A 1 245 ? 0.216 1.222 -13.191 1.00 94.12 245 VAL A N 1
ATOM 1864 C CA . VAL A 1 245 ? -0.368 0.668 -14.420 1.00 94.12 245 VAL A CA 1
ATOM 1865 C C . VAL A 1 245 ? -1.809 0.209 -14.206 1.00 94.12 245 VAL A C 1
ATOM 1867 O O . VAL A 1 245 ? -2.654 0.424 -15.080 1.00 94.12 245 VAL A O 1
ATOM 1870 N N . LEU A 1 246 ? -2.085 -0.388 -13.046 1.00 94.00 246 LEU A N 1
ATOM 1871 C CA . LEU A 1 246 ? -3.417 -0.852 -12.657 1.00 94.00 246 LEU A CA 1
ATOM 1872 C C . LEU A 1 246 ? -4.359 0.321 -12.345 1.00 94.00 246 LEU A C 1
ATOM 1874 O O . LEU A 1 246 ? -5.530 0.319 -12.739 1.00 94.00 246 LEU A O 1
ATOM 1878 N N . TRP A 1 247 ? -3.832 1.339 -11.667 1.00 90.44 247 TRP A N 1
ATOM 1879 C CA . TRP A 1 247 ? -4.594 2.470 -11.157 1.00 90.44 247 TRP A CA 1
ATOM 1880 C C . TRP A 1 247 ? -4.985 3.473 -12.251 1.00 90.44 247 TRP A C 1
ATOM 1882 O O . TRP A 1 247 ? -6.153 3.862 -12.360 1.00 90.44 247 TRP A O 1
ATOM 1892 N N . ARG A 1 248 ? -4.038 3.857 -13.114 1.00 87.12 248 ARG A N 1
ATOM 1893 C CA . ARG A 1 248 ? -4.218 4.965 -14.064 1.00 87.12 248 ARG A CA 1
ATOM 1894 C C . ARG A 1 248 ? -5.335 4.747 -15.086 1.00 87.12 248 ARG A C 1
ATOM 1896 O O . ARG A 1 248 ? -5.649 3.620 -15.486 1.00 87.12 248 ARG A O 1
ATOM 1903 N N . LYS A 1 249 ? -5.870 5.862 -15.594 1.00 84.50 249 LYS A N 1
ATOM 1904 C CA . LYS A 1 249 ? -6.822 5.907 -16.714 1.00 84.50 249 LYS A CA 1
ATOM 1905 C C . LYS A 1 249 ? -6.319 6.874 -17.804 1.00 84.50 249 LYS A C 1
ATOM 1907 O O . LYS A 1 249 ? -5.972 8.002 -17.466 1.00 84.50 249 LYS A O 1
ATOM 1912 N N . PRO A 1 250 ? -6.291 6.470 -19.092 1.00 84.94 250 PRO A N 1
ATOM 1913 C CA . PRO A 1 250 ? -6.620 5.136 -19.603 1.00 84.94 250 PRO A CA 1
ATOM 1914 C C . PRO A 1 250 ? -5.613 4.074 -19.132 1.00 84.94 250 PRO A C 1
ATOM 1916 O O . PRO A 1 250 ? -4.445 4.374 -18.894 1.00 84.94 250 PRO A O 1
ATOM 1919 N N . SER A 1 251 ? -6.071 2.825 -19.000 1.00 87.25 251 SER A N 1
ATOM 1920 C CA . SER A 1 251 ? -5.170 1.714 -18.683 1.00 87.25 251 SER A CA 1
ATOM 1921 C C . SER A 1 251 ? -4.333 1.392 -19.919 1.00 87.25 251 SER A C 1
ATOM 1923 O O . SER A 1 251 ? -4.854 0.956 -20.944 1.00 87.25 251 SER A O 1
ATOM 1925 N N . ILE A 1 252 ? -3.035 1.656 -19.821 1.00 91.94 252 ILE A N 1
ATOM 1926 C CA . ILE A 1 252 ? -2.029 1.372 -20.848 1.00 91.94 252 ILE A CA 1
ATOM 1927 C C . ILE A 1 252 ? -0.849 0.651 -20.185 1.00 91.94 252 ILE A C 1
ATOM 1929 O O . ILE A 1 252 ? -0.645 0.825 -18.980 1.00 91.94 252 ILE A O 1
ATOM 1933 N N . PRO A 1 253 ? -0.058 -0.150 -20.913 1.00 95.69 253 PRO A N 1
ATOM 1934 C CA . PRO A 1 253 ? 1.149 -0.768 -20.366 1.00 95.69 253 PRO A CA 1
ATOM 1935 C C . PRO A 1 253 ? 2.277 0.257 -20.148 1.00 95.69 253 PRO A C 1
ATOM 1937 O O . PRO A 1 253 ? 2.206 1.393 -20.621 1.00 95.69 253 PRO A O 1
ATOM 1940 N N . GLN A 1 254 ? 3.324 -0.116 -19.413 1.00 94.38 254 GLN A N 1
ATOM 1941 C CA . GLN A 1 254 ? 4.432 0.768 -19.033 1.00 94.38 254 GLN A CA 1
ATOM 1942 C C . GLN A 1 254 ? 5.781 0.125 -19.347 1.00 94.38 254 GLN A C 1
ATOM 1944 O O . GLN A 1 254 ? 6.054 -0.983 -18.902 1.00 94.38 254 GLN A O 1
ATOM 1949 N N . TYR A 1 255 ? 6.656 0.849 -20.036 1.00 95.25 255 TYR A N 1
ATOM 1950 C CA . TYR A 1 255 ? 8.082 0.549 -20.033 1.00 95.25 255 TYR A CA 1
ATOM 1951 C C . TYR A 1 255 ? 8.753 1.180 -18.815 1.00 95.25 255 TYR A C 1
ATOM 1953 O O . TYR A 1 255 ? 8.521 2.354 -18.506 1.00 95.25 255 TYR A O 1
ATOM 1961 N N . VAL A 1 256 ? 9.609 0.408 -18.157 1.00 94.69 256 VAL A N 1
ATOM 1962 C CA . VAL A 1 256 ? 10.442 0.850 -17.040 1.00 94.69 256 VAL A CA 1
ATOM 1963 C C . VAL A 1 256 ? 11.899 0.606 -17.405 1.00 94.69 256 VAL A C 1
ATOM 1965 O O . VAL A 1 256 ? 12.324 -0.534 -17.591 1.00 94.69 256 VAL A O 1
ATOM 1968 N N . ASN A 1 257 ? 12.664 1.688 -17.513 1.00 92.62 257 ASN A N 1
ATOM 1969 C CA . ASN A 1 257 ? 14.113 1.647 -17.615 1.00 92.62 257 ASN A CA 1
ATOM 1970 C C . ASN A 1 257 ? 14.704 1.727 -16.204 1.00 92.62 257 ASN A C 1
ATOM 1972 O O . ASN A 1 257 ? 14.798 2.809 -15.622 1.00 92.62 257 ASN A O 1
ATOM 1976 N N . ALA A 1 258 ? 15.104 0.578 -15.670 1.00 92.38 258 ALA A N 1
ATOM 1977 C CA . ALA A 1 258 ? 15.724 0.460 -14.360 1.00 92.38 258 ALA A CA 1
ATOM 1978 C C . ALA A 1 258 ? 17.238 0.273 -14.540 1.00 92.38 258 ALA A C 1
ATOM 1980 O O . ALA A 1 258 ? 17.723 -0.812 -14.855 1.00 92.38 258 ALA A O 1
ATOM 1981 N N . ARG A 1 259 ? 17.989 1.377 -14.427 1.00 87.62 259 ARG A N 1
ATOM 1982 C CA . ARG A 1 259 ? 19.457 1.437 -14.613 1.00 87.62 259 ARG A CA 1
ATOM 1983 C C . ARG A 1 259 ? 19.970 0.788 -15.906 1.00 87.62 259 ARG A C 1
ATOM 1985 O O . ARG A 1 259 ? 21.039 0.190 -15.920 1.00 87.62 259 ARG A O 1
ATOM 1992 N N . GLY A 1 260 ? 19.235 0.946 -17.003 1.00 88.62 260 GLY A N 1
ATOM 1993 C CA . GLY A 1 260 ? 19.601 0.394 -18.305 1.00 88.62 260 GLY A CA 1
ATOM 1994 C C . GLY A 1 260 ? 19.133 -1.043 -18.529 1.00 88.62 260 GLY A C 1
ATOM 1995 O O . GLY A 1 260 ? 19.444 -1.602 -19.573 1.00 88.62 260 GLY A O 1
ATOM 1996 N N . GLN A 1 261 ? 18.361 -1.629 -17.613 1.00 92.38 261 GLN A N 1
ATOM 1997 C CA . GLN A 1 261 ? 17.560 -2.825 -17.868 1.00 92.38 261 GLN A CA 1
ATOM 1998 C C . GLN A 1 261 ? 16.134 -2.401 -18.237 1.00 92.38 261 GLN A C 1
ATOM 2000 O O . GLN A 1 261 ? 15.530 -1.581 -17.543 1.00 92.38 261 GLN A O 1
ATOM 2005 N N . MET A 1 262 ? 15.603 -2.918 -19.347 1.00 95.00 262 MET A N 1
ATOM 2006 C CA . MET A 1 262 ? 14.260 -2.582 -19.812 1.00 95.00 262 MET A CA 1
ATOM 2007 C C . MET A 1 262 ? 13.257 -3.641 -19.371 1.00 95.00 262 MET A C 1
ATOM 2009 O O . MET A 1 262 ? 13.424 -4.827 -19.656 1.00 95.00 262 MET A O 1
ATOM 2013 N N . TYR A 1 263 ? 12.175 -3.194 -18.747 1.00 97.25 263 TYR A N 1
ATOM 2014 C CA . TYR A 1 263 ? 11.051 -4.035 -18.359 1.00 97.25 263 TYR A CA 1
ATOM 2015 C C . TYR A 1 263 ? 9.753 -3.479 -18.933 1.00 97.25 263 TYR A C 1
ATOM 2017 O O . TYR A 1 263 ? 9.623 -2.275 -19.158 1.00 97.25 263 TYR A O 1
ATOM 2025 N N . PHE A 1 264 ? 8.789 -4.358 -19.171 1.00 97.50 264 PHE A N 1
ATOM 2026 C CA . PHE A 1 264 ? 7.472 -4.016 -19.682 1.00 97.50 264 PHE A CA 1
ATOM 2027 C C . PHE A 1 264 ? 6.399 -4.547 -18.742 1.00 97.50 264 PHE A C 1
ATOM 2029 O O . PHE A 1 264 ? 6.267 -5.756 -18.567 1.00 97.50 264 PHE A O 1
ATOM 2036 N N . ILE A 1 265 ? 5.637 -3.634 -18.155 1.00 98.12 265 ILE A N 1
ATOM 2037 C CA . ILE A 1 265 ? 4.527 -3.933 -17.261 1.00 98.12 265 ILE A CA 1
ATOM 2038 C C . ILE A 1 265 ? 3.237 -3.883 -18.070 1.00 98.12 265 ILE A C 1
ATOM 2040 O O . ILE A 1 265 ? 2.880 -2.848 -18.644 1.00 98.12 265 ILE A O 1
ATOM 2044 N N . ARG A 1 266 ? 2.534 -5.009 -18.128 1.00 98.12 266 ARG A N 1
ATOM 2045 C CA . ARG A 1 266 ? 1.239 -5.133 -18.799 1.00 98.12 266 ARG A CA 1
ATOM 2046 C C . ARG A 1 266 ? 0.125 -4.528 -17.953 1.00 98.12 266 ARG A C 1
ATOM 2048 O O . ARG A 1 266 ? 0.277 -4.315 -16.757 1.00 98.12 266 ARG A O 1
ATOM 2055 N N . THR A 1 267 ? -1.026 -4.287 -18.571 1.00 96.81 267 THR A N 1
ATOM 2056 C CA . THR A 1 267 ? -2.208 -3.713 -17.905 1.00 96.81 267 THR A CA 1
ATOM 2057 C C . THR A 1 267 ? -2.818 -4.609 -16.826 1.00 96.81 267 THR A C 1
ATOM 2059 O O . THR A 1 267 ? -3.629 -4.133 -16.043 1.00 96.81 267 THR A O 1
ATOM 2062 N N . ASP A 1 268 ? -2.420 -5.879 -16.750 1.00 97.38 268 ASP A N 1
ATOM 2063 C CA . ASP A 1 268 ? -2.750 -6.781 -15.644 1.00 97.38 268 ASP A CA 1
ATOM 2064 C C . ASP A 1 268 ? -1.702 -6.752 -14.512 1.00 97.38 268 ASP A C 1
ATOM 2066 O O . ASP A 1 268 ? -1.850 -7.456 -13.513 1.00 97.38 268 ASP A O 1
ATOM 2070 N N . GLY A 1 269 ? -0.633 -5.966 -14.653 1.00 97.81 269 GLY A N 1
ATOM 2071 C CA . GLY A 1 269 ? 0.467 -5.843 -13.699 1.00 97.81 269 GLY A CA 1
ATOM 2072 C C . GLY A 1 269 ? 1.594 -6.871 -13.850 1.00 97.81 269 GLY A C 1
ATOM 2073 O O . GLY A 1 269 ? 2.559 -6.805 -13.091 1.00 97.81 269 GLY A O 1
ATOM 2074 N N . SER A 1 270 ? 1.504 -7.816 -14.793 1.00 98.44 270 SER A N 1
ATOM 2075 C CA . SER A 1 270 ? 2.608 -8.747 -15.077 1.00 98.44 270 SER A CA 1
ATOM 2076 C C . SER A 1 270 ? 3.801 -8.018 -15.698 1.00 98.44 270 SER A C 1
ATOM 2078 O O . SER A 1 270 ? 3.626 -7.063 -16.462 1.00 98.44 270 SER A O 1
ATOM 2080 N N . ILE A 1 271 ? 5.016 -8.456 -15.357 1.00 98.50 271 ILE A N 1
ATOM 2081 C CA . ILE A 1 271 ? 6.262 -7.818 -15.791 1.00 98.50 271 ILE A CA 1
ATOM 2082 C C . ILE A 1 271 ? 7.049 -8.764 -16.696 1.00 98.50 271 ILE A C 1
ATOM 2084 O O . ILE A 1 271 ? 7.287 -9.920 -16.358 1.00 98.50 271 ILE A O 1
ATOM 2088 N N . GLU A 1 272 ? 7.508 -8.239 -17.828 1.00 97.19 272 GLU A N 1
ATOM 2089 C CA . GLU A 1 272 ? 8.398 -8.926 -18.760 1.00 97.19 272 GLU A CA 1
ATOM 2090 C C . GLU A 1 272 ? 9.733 -8.189 -18.864 1.00 97.19 272 GLU A C 1
ATOM 2092 O O . GLU A 1 272 ? 9.763 -6.979 -19.100 1.00 97.19 272 GLU A O 1
ATOM 2097 N N . TYR A 1 273 ? 10.846 -8.914 -18.770 1.00 96.50 273 TYR A N 1
ATOM 2098 C CA . TYR A 1 273 ? 12.149 -8.370 -19.142 1.00 96.50 273 TYR A CA 1
ATOM 2099 C C . TYR A 1 273 ? 12.268 -8.255 -20.670 1.00 96.50 273 TYR A C 1
ATOM 2101 O O . TYR A 1 273 ? 11.917 -9.177 -21.406 1.00 96.50 273 TYR A O 1
ATOM 2109 N N . LYS A 1 274 ? 12.760 -7.112 -21.157 1.00 95.75 274 LYS A N 1
ATOM 2110 C CA . LYS A 1 274 ? 12.875 -6.782 -22.589 1.00 95.75 274 LYS A CA 1
ATOM 2111 C C . LYS A 1 274 ? 14.314 -6.663 -23.082 1.00 95.75 274 LYS A C 1
ATOM 2113 O O . LYS A 1 274 ? 14.522 -6.307 -24.236 1.00 95.75 274 LYS A O 1
ATOM 2118 N N . GLY A 1 275 ? 15.293 -6.978 -22.239 1.00 92.06 275 GLY A N 1
ATOM 2119 C CA . GLY A 1 275 ? 16.706 -6.812 -22.562 1.00 92.06 275 GLY A CA 1
ATOM 2120 C C . GLY A 1 275 ? 17.287 -5.493 -22.039 1.00 92.06 275 GLY A C 1
ATOM 2121 O O . GLY A 1 275 ? 16.588 -4.690 -21.412 1.00 92.06 275 GLY A O 1
ATOM 2122 N N . PRO A 1 276 ? 18.581 -5.244 -22.287 1.00 90.50 276 PRO A N 1
ATOM 2123 C CA . PRO A 1 276 ? 19.213 -3.973 -21.961 1.00 90.50 276 PRO A CA 1
ATOM 2124 C C . PRO A 1 276 ? 18.588 -2.811 -22.750 1.00 90.50 276 PRO A C 1
ATOM 2126 O O . PRO A 1 276 ? 18.258 -2.941 -23.932 1.00 90.50 276 PRO A O 1
ATOM 2129 N N . ALA A 1 277 ? 18.463 -1.645 -22.127 1.00 83.31 277 ALA A N 1
ATOM 2130 C CA . ALA A 1 277 ? 18.001 -0.423 -22.769 1.00 83.31 277 ALA A CA 1
ATOM 2131 C C . ALA A 1 277 ? 18.929 -0.049 -23.940 1.00 83.31 277 ALA A C 1
ATOM 2133 O O . ALA A 1 277 ? 20.148 -0.002 -23.789 1.00 83.31 277 ALA A O 1
ATOM 2134 N N . GLY A 1 278 ? 18.347 0.220 -25.111 1.00 72.81 278 GLY A N 1
ATOM 2135 C CA . GLY A 1 278 ? 19.096 0.507 -26.340 1.00 72.81 278 GLY A CA 1
ATOM 2136 C C . GLY A 1 278 ? 19.399 -0.719 -27.207 1.00 72.81 278 GLY A C 1
ATOM 2137 O O . GLY A 1 278 ? 19.874 -0.548 -28.327 1.00 72.81 278 GLY A O 1
ATOM 2138 N N . SER A 1 279 ? 19.076 -1.935 -26.750 1.00 60.41 279 SER A N 1
ATOM 2139 C CA . SER A 1 279 ? 18.971 -3.085 -27.653 1.00 60.41 279 SER A CA 1
ATOM 2140 C C . SER A 1 279 ? 17.713 -2.950 -28.523 1.00 60.41 279 SER A C 1
ATOM 2142 O O . SER A 1 279 ? 16.668 -2.487 -28.061 1.00 60.41 279 SER A O 1
ATOM 2144 N N . THR A 1 280 ? 17.821 -3.264 -29.816 1.00 41.09 280 THR A N 1
ATOM 2145 C CA . THR A 1 280 ? 16.667 -3.255 -30.725 1.00 41.09 280 THR A CA 1
ATOM 2146 C C . THR A 1 280 ? 15.675 -4.323 -30.252 1.00 41.09 280 THR A C 1
ATOM 2148 O O . THR A 1 280 ? 16.108 -5.460 -30.062 1.00 41.09 280 THR A O 1
ATOM 2151 N N . PRO A 1 281 ? 14.382 -4.004 -30.045 1.00 46.47 281 PRO A N 1
ATOM 2152 C CA . PRO A 1 281 ? 13.388 -5.023 -29.729 1.00 46.47 281 PRO A CA 1
ATOM 2153 C C . PRO A 1 281 ? 13.371 -6.066 -30.850 1.00 46.47 281 PRO A C 1
ATOM 2155 O O . PRO A 1 281 ? 13.193 -5.698 -32.014 1.00 46.47 281 PRO A O 1
ATOM 2158 N N . GLY A 1 282 ? 13.630 -7.327 -30.499 1.00 42.09 282 GLY A N 1
ATOM 2159 C CA . GLY A 1 282 ? 13.446 -8.476 -31.388 1.00 42.09 282 GLY A CA 1
ATOM 2160 C C . GLY A 1 282 ? 11.982 -8.854 -31.545 1.00 42.09 282 GLY A C 1
ATOM 2161 O O . GLY A 1 282 ? 11.184 -8.515 -30.639 1.00 42.09 282 GLY A O 1
#

pLDDT: mean 86.92, std 16.63, range [38.34, 98.88]

Foldseek 3Di:
DDDDDDDDDDDDPDDPPPPPDPPPPPPPDPDPDPPQDDADDLVRLVVLLVLLVVVLLQVLLQVQQVVQACVVCPPPCPFFDDWAWDQDPQGIKIFGGDQDPVLQWTWGQKMWDDNHSHHTHMDGDVVTDIDRAQVSQQNLLVVQCVVVQDDDPVFDWDWYWAADPVLWIKIKTFGDDDPPFQTWGFPMWIFTAHNSSNDTPDIGRFFDDTDGDDPDDPDPPDDDAEAEEERGPAQDHHSRLLNCLQPGPPRHKYWYQGVQWIWIQHSSRRIDTQGGHPPDRD

Radius of gyration: 27.36 Å; chains: 1; bounding box: 87×66×70 Å

Sequence (282 aa):
MNATLRIPPALALSALLLFTMPLQVAAQAPSPSPSLGPPATQQELDAITERGRALYAYDQAAWHGTDAAHAIAGNDTAGLGFYIARRTATGWTVDFGTLDSTGKSFVTVFEAQSNDGARFTAQRLTPPRNDTGFLVAAAHAIKTVEAQFTFDSAYHYNVAVLPRDDGTMYVYLYPASSADAPAPFGGDGRFTVSADGLQILEAHRMHRRVLWQSFAYPKPGAHLVAGFLHEVIEDRPQDSDVFLVLWRKPSIPQYVNARGQMYFIRTDGSIEYKGPAGSTPG

Secondary structure (DSSP, 8-state):
----------------------------PPPPPPPPPPPPPHHHHHHHHHHHHHHHHHHHHHHHHHHHHHHHHTT--TT--EEEEEE-SSSEEEEEEEE-TTSS-EEEEEEEEESSSS--EEEEEEEEEEE-SHHHHHHHHHHHHHTT----TTS-EEEEEEE-TTS-EEEEEEEPPPTTSPPEEES-EEEEE-TTS--EEEEEE-BSSEEE-----SSTT-----EEE--BSSSS--HHHHHHHHHSSS---EEEEETTEEEEE-TTS-EEEEEETTSPP-